Protein AF-A0A926GN16-F1 (afdb_monomer_lite)

Sequence (234 aa):
MPRCQRTFRYLGDGTVTFGAGVGTWVCPHCAEHESYATVRDADLLAYNMFAQNACVADFGTPADAKLPVVLLWGMRPECVYEPSERHYEIYLAAHSDPWQARLQMGHEIFHRVAGEGNVFHWTHEMLACLFSVRLLRKSGLAEYAEQITAQYHAEAENCALSTLLRADPWREAAYPPGYYGRAFVTGMRLKNAVGYPALCRLARTQTFAGVPNVAAWLVSLPPTEQIAVESVLR

Secondary structure (DSSP, 8-state):
-PBPTTT-PBP-PPEEETTTTEEEEE-SSSTT--EEEE---HHHHHHHHHHHHHHHHHH---TTTTS-EEEEEESS-EEEEETTTTEEEEEEETT--HHHHHHHHHHHHHHHHHS-SS---HHHHHHHHHHHHHHHHHTT-HHHHHHHHHHHHHHHTTS-HHHHHH--HHHHSSPPTTHHHHHHHHHHHHHHHH-HHHHHGGGG-B-TTS-B-HHHHHHTS-HHHHHHHHHHH-

Foldseek 3Di:
DDAAPVPRHDFDFFDADPPQRKGKTFDPPDPVRWIKIFDDPPVLVVLLVVLLVLLCVQQNADPLNVAAETEMETCDFAWAQDPVNRHIYTYAHNPDDPLSSQLSSSLRSLCVGLNPHDADALLSLLVSNQRSLVSCVVVVNPVVSVVVLVVLCVQLVQADLVLLHPDDCVPVVDRRGSNSSVSNVLSVQLCVLQNSSLSSCQSVCADPVRYGDVPVSLVPGDPSSSVSNVVSND

Structure (mmCIF, N/CA/C/O backbone):
data_AF-A0A926GN16-F1
#
_entry.id   AF-A0A926GN16-F1
#
loop_
_atom_site.group_PDB
_atom_site.id
_atom_site.type_symbol
_atom_site.label_atom_id
_atom_site.label_alt_id
_atom_site.label_comp_id
_atom_site.label_asym_id
_atom_site.label_entity_id
_atom_site.label_seq_id
_atom_site.pdbx_PDB_ins_code
_atom_site.Cartn_x
_atom_site.Cartn_y
_atom_site.Cartn_z
_atom_site.occupancy
_atom_site.B_iso_or_equiv
_atom_site.auth_seq_id
_atom_site.auth_comp_id
_atom_site.auth_asym_id
_atom_site.auth_atom_id
_atom_site.pdbx_PDB_model_num
ATOM 1 N N . MET A 1 1 ? 9.628 6.911 -18.225 1.00 80.94 1 MET A N 1
ATOM 2 C CA . MET A 1 1 ? 10.963 6.297 -18.310 1.00 80.94 1 MET A CA 1
ATOM 3 C C . MET A 1 1 ? 11.310 5.955 -16.886 1.00 80.94 1 MET A C 1
ATOM 5 O O . MET A 1 1 ? 11.337 6.878 -16.078 1.00 80.94 1 MET A O 1
ATOM 9 N N . PRO A 1 2 ? 11.561 4.679 -16.570 1.00 84.06 2 PRO A N 1
ATOM 10 C CA . PRO A 1 2 ? 11.776 4.290 -15.194 1.00 84.06 2 PRO A CA 1
ATOM 11 C C . PRO A 1 2 ? 13.036 4.923 -14.617 1.00 84.06 2 PRO A C 1
ATOM 13 O O . PRO A 1 2 ? 14.015 5.213 -15.319 1.00 84.06 2 PRO A O 1
ATOM 16 N N . ARG A 1 3 ? 13.016 5.099 -13.301 1.00 88.69 3 ARG A N 1
ATOM 17 C CA . ARG A 1 3 ? 14.141 5.586 -12.513 1.00 88.69 3 ARG A CA 1
ATOM 18 C C . ARG A 1 3 ? 14.784 4.422 -11.774 1.00 88.69 3 ARG A C 1
ATOM 20 O O . ARG A 1 3 ? 14.098 3.589 -11.194 1.00 88.69 3 ARG A O 1
ATOM 27 N N . CYS A 1 4 ? 16.113 4.398 -11.725 1.00 89.38 4 CYS A N 1
ATOM 28 C CA . CYS A 1 4 ? 16.817 3.403 -10.931 1.00 89.38 4 CYS A CA 1
ATOM 29 C C . CYS A 1 4 ? 16.483 3.560 -9.435 1.00 89.38 4 CYS A C 1
ATOM 31 O O . CYS A 1 4 ? 16.783 4.602 -8.854 1.00 89.38 4 CYS A O 1
ATOM 33 N N . GLN A 1 5 ? 15.930 2.531 -8.791 1.00 90.31 5 GLN A N 1
ATOM 34 C CA . GLN A 1 5 ? 15.510 2.551 -7.383 1.00 90.31 5 GLN A CA 1
ATOM 35 C C . GLN A 1 5 ? 16.695 2.611 -6.400 1.00 90.31 5 GLN A C 1
ATOM 37 O O . GLN A 1 5 ? 16.505 2.939 -5.229 1.00 90.31 5 GLN A O 1
ATOM 42 N N . ARG A 1 6 ? 17.926 2.332 -6.861 1.00 87.94 6 ARG A N 1
ATOM 43 C CA . ARG A 1 6 ? 19.170 2.523 -6.087 1.00 87.94 6 ARG A CA 1
ATOM 44 C C . ARG A 1 6 ? 19.798 3.902 -6.248 1.00 87.94 6 ARG A C 1
ATOM 46 O O . ARG A 1 6 ? 20.206 4.515 -5.269 1.00 87.94 6 ARG A O 1
ATOM 53 N N . THR A 1 7 ? 19.958 4.356 -7.491 1.00 88.50 7 THR A N 1
ATOM 54 C CA . THR A 1 7 ? 20.735 5.574 -7.803 1.00 88.50 7 THR A CA 1
ATOM 55 C C . THR A 1 7 ? 19.866 6.809 -7.999 1.00 88.50 7 THR A C 1
ATOM 57 O O . THR A 1 7 ? 20.397 7.912 -8.113 1.00 88.50 7 THR A O 1
ATOM 60 N N . PHE A 1 8 ? 18.547 6.625 -8.088 1.00 87.50 8 PHE A N 1
ATOM 61 C CA . PHE A 1 8 ? 17.556 7.647 -8.421 1.00 87.50 8 PHE A CA 1
ATOM 62 C C . PHE A 1 8 ? 17.810 8.355 -9.762 1.00 87.50 8 PHE A C 1
ATOM 64 O O . PHE A 1 8 ? 17.263 9.426 -10.020 1.00 87.50 8 PHE A O 1
ATOM 71 N N . ARG A 1 9 ? 18.623 7.760 -10.643 1.00 87.81 9 ARG A N 1
ATOM 72 C CA . ARG A 1 9 ? 18.869 8.271 -11.995 1.00 87.81 9 ARG A CA 1
ATOM 73 C C . ARG A 1 9 ? 17.822 7.744 -12.963 1.00 87.81 9 ARG A C 1
ATOM 75 O O . ARG A 1 9 ? 17.507 6.555 -12.933 1.00 87.81 9 ARG A O 1
ATOM 82 N N . TYR A 1 10 ? 17.328 8.616 -13.836 1.00 88.31 10 TYR A N 1
ATOM 83 C CA . TYR A 1 10 ? 16.497 8.206 -14.963 1.00 88.31 10 TYR A CA 1
ATOM 84 C C . TYR A 1 10 ? 17.277 7.286 -15.890 1.00 88.31 10 TYR A C 1
ATOM 86 O O . TYR A 1 10 ? 18.451 7.532 -16.184 1.00 88.31 10 TYR A O 1
ATOM 94 N N . LEU A 1 11 ? 16.617 6.222 -16.329 1.00 86.38 11 LEU A N 1
ATOM 95 C CA . LEU A 1 11 ? 17.154 5.339 -17.346 1.00 86.38 11 LEU A CA 1
ATOM 96 C C . LEU A 1 11 ? 16.873 5.940 -18.721 1.00 86.38 11 LEU A C 1
ATOM 98 O O . LEU A 1 11 ? 15.837 6.570 -18.925 1.00 86.38 11 LEU A O 1
ATOM 102 N N . GLY A 1 12 ? 17.823 5.771 -19.643 1.00 82.44 12 GLY A N 1
ATOM 103 C CA . GLY A 1 12 ? 17.625 6.148 -21.041 1.00 82.44 12 GLY A CA 1
ATOM 104 C C . GLY A 1 12 ? 16.584 5.263 -21.727 1.00 82.44 12 GLY A C 1
ATOM 105 O O . GLY A 1 12 ? 15.886 4.476 -21.082 1.00 82.44 12 GLY A O 1
ATOM 106 N N . ASP A 1 13 ? 16.511 5.365 -23.052 1.00 80.81 13 ASP A N 1
ATOM 107 C CA . ASP A 1 13 ? 15.566 4.577 -23.839 1.00 80.81 13 ASP A CA 1
ATOM 108 C C . ASP A 1 13 ? 15.747 3.076 -23.577 1.00 80.81 13 ASP A C 1
ATOM 110 O O . ASP A 1 13 ? 16.841 2.517 -23.689 1.00 80.81 13 ASP A O 1
ATOM 114 N N . GLY A 1 14 ? 14.650 2.426 -23.190 1.00 77.62 14 GLY A N 1
ATOM 115 C CA . GLY A 1 14 ? 14.616 0.985 -22.984 1.00 77.62 14 GLY A CA 1
ATOM 116 C C . GLY A 1 14 ? 14.621 0.242 -24.311 1.00 77.62 14 GLY A C 1
ATOM 117 O O . GLY A 1 14 ? 14.246 0.776 -25.357 1.00 77.62 14 GLY A O 1
ATOM 118 N N . THR A 1 15 ? 14.989 -1.032 -24.277 1.00 82.44 15 THR A N 1
ATOM 119 C CA . THR A 1 15 ? 14.808 -1.906 -25.434 1.00 82.44 15 THR A CA 1
ATOM 120 C C . THR A 1 15 ? 13.361 -2.377 -25.484 1.00 82.44 15 THR A C 1
ATOM 122 O O . THR A 1 15 ? 12.854 -2.949 -24.518 1.00 82.44 15 THR A O 1
ATOM 125 N N . VAL A 1 16 ? 12.692 -2.150 -26.615 1.00 80.06 16 VAL A N 1
ATOM 126 C CA . VAL A 1 16 ? 11.321 -2.621 -26.843 1.00 80.06 16 VAL A CA 1
ATOM 127 C C . VAL A 1 16 ? 11.355 -3.890 -27.683 1.00 80.06 16 VAL A C 1
ATOM 129 O O . VAL A 1 16 ? 11.852 -3.889 -28.808 1.00 80.06 16 VAL A O 1
ATOM 132 N N . THR A 1 17 ? 10.784 -4.976 -27.163 1.00 75.81 17 THR A N 1
ATOM 133 C CA . THR A 1 17 ? 10.621 -6.209 -27.944 1.00 75.81 17 THR A CA 1
ATOM 134 C C . THR A 1 17 ? 9.417 -6.069 -28.876 1.00 75.81 17 THR A C 1
ATOM 136 O O . THR A 1 17 ? 8.263 -6.040 -28.429 1.00 75.81 17 THR A O 1
ATOM 139 N N . PHE A 1 18 ? 9.684 -5.971 -30.181 1.00 58.88 18 PHE A N 1
ATOM 140 C CA . PHE A 1 18 ? 8.656 -5.821 -31.214 1.00 58.88 18 PHE A CA 1
ATOM 141 C C . PHE A 1 18 ? 7.675 -7.007 -31.188 1.00 58.88 18 PHE A C 1
ATOM 143 O O . PHE A 1 18 ? 8.081 -8.157 -31.046 1.00 58.88 18 PHE A O 1
ATOM 150 N N . GLY A 1 19 ? 6.372 -6.731 -31.279 1.00 61.59 19 GLY A N 1
ATOM 151 C CA . GLY A 1 19 ? 5.305 -7.740 -31.179 1.00 61.59 19 GLY A CA 1
ATOM 152 C C . GLY A 1 19 ? 4.870 -8.089 -29.748 1.00 61.59 19 GLY A C 1
ATOM 153 O O . GLY A 1 19 ? 3.693 -8.363 -29.534 1.00 61.59 19 GLY A O 1
ATOM 154 N N . ALA A 1 20 ? 5.763 -8.000 -28.757 1.00 62.72 20 ALA A N 1
ATOM 155 C CA . ALA A 1 20 ? 5.416 -8.201 -27.344 1.00 62.72 20 ALA A CA 1
ATOM 156 C C . ALA A 1 20 ? 5.044 -6.887 -26.628 1.00 62.72 20 ALA A C 1
ATOM 158 O O . ALA A 1 20 ? 4.305 -6.900 -25.638 1.00 62.72 20 ALA A O 1
ATOM 159 N N . GLY A 1 21 ? 5.564 -5.753 -27.122 1.00 69.56 21 GLY A N 1
ATOM 160 C CA . GLY A 1 21 ? 5.387 -4.435 -26.500 1.00 69.56 21 GLY A CA 1
ATOM 161 C C . GLY A 1 21 ? 6.046 -4.333 -25.122 1.00 69.56 21 GLY A C 1
ATOM 162 O O . GLY A 1 21 ? 5.676 -3.472 -24.332 1.00 69.56 21 GLY A O 1
ATOM 163 N N . VAL A 1 22 ? 6.980 -5.242 -24.819 1.00 77.00 22 VAL A N 1
ATOM 164 C CA . VAL A 1 22 ? 7.714 -5.262 -23.554 1.00 77.00 22 VAL A CA 1
ATOM 165 C C . VAL A 1 22 ? 8.829 -4.238 -23.642 1.00 77.00 22 VAL A C 1
ATOM 167 O O . VAL A 1 22 ? 9.724 -4.390 -24.476 1.00 77.00 22 VAL A O 1
ATOM 170 N N . GLY A 1 23 ? 8.767 -3.224 -22.785 1.00 87.62 23 GLY A N 1
ATOM 171 C CA . GLY A 1 23 ? 9.903 -2.355 -22.513 1.00 87.62 23 GLY A CA 1
ATOM 172 C C . GLY A 1 23 ? 10.772 -2.992 -21.438 1.00 87.62 23 GLY A C 1
ATOM 173 O O . GLY A 1 23 ? 10.248 -3.418 -20.405 1.00 87.62 23 GLY A O 1
ATOM 174 N N . THR A 1 24 ? 12.075 -3.074 -21.686 1.00 91.38 24 THR A N 1
ATOM 175 C CA . THR A 1 24 ? 13.065 -3.447 -20.676 1.00 91.38 24 THR A CA 1
ATOM 176 C C . THR A 1 24 ? 14.122 -2.367 -20.543 1.00 91.38 24 THR A C 1
ATOM 178 O O . THR A 1 24 ? 14.595 -1.820 -21.539 1.00 91.38 24 THR A O 1
ATOM 181 N N . TRP A 1 25 ? 14.533 -2.096 -19.311 1.00 93.00 25 TRP A N 1
ATOM 182 C CA . TRP A 1 25 ? 15.571 -1.122 -18.996 1.00 93.00 25 TRP A CA 1
ATOM 183 C C . TRP A 1 25 ? 16.596 -1.771 -18.081 1.00 93.00 25 TRP A C 1
ATOM 185 O O . TRP A 1 25 ? 16.228 -2.511 -17.176 1.00 93.00 25 TRP A O 1
ATOM 195 N N . VAL A 1 26 ? 17.875 -1.486 -18.301 1.00 91.06 26 VAL A N 1
ATOM 196 C CA . VAL A 1 26 ? 18.965 -1.922 -17.424 1.00 91.06 26 VAL A CA 1
ATOM 197 C C . VAL A 1 26 ? 19.731 -0.682 -17.004 1.00 91.06 26 VAL A C 1
ATOM 199 O O . VAL A 1 26 ? 20.115 0.125 -17.849 1.00 91.06 26 VAL A O 1
ATOM 202 N N . CYS A 1 27 ? 19.930 -0.505 -15.703 1.00 90.44 27 CYS A N 1
ATOM 203 C CA . CYS A 1 27 ? 20.640 0.646 -15.176 1.00 90.44 27 CYS A CA 1
ATOM 204 C C . CYS A 1 27 ? 22.149 0.528 -15.451 1.00 90.44 27 CYS A C 1
ATOM 206 O O . CYS A 1 27 ? 22.786 -0.376 -14.910 1.00 90.44 27 CYS A O 1
ATOM 208 N N . PRO A 1 28 ? 22.761 1.462 -16.206 1.00 89.81 28 PRO A N 1
ATOM 209 C CA . PRO A 1 28 ? 24.203 1.449 -16.451 1.00 89.81 28 PRO A CA 1
ATOM 210 C C . PRO A 1 28 ? 25.004 2.099 -15.308 1.00 89.81 28 PRO A C 1
ATOM 212 O O . PRO A 1 28 ? 26.218 2.254 -15.409 1.00 89.81 28 PRO A O 1
ATOM 215 N N . HIS A 1 29 ? 24.329 2.568 -14.253 1.00 88.44 29 HIS A N 1
ATOM 216 C CA . HIS A 1 29 ? 24.926 3.394 -13.200 1.00 88.44 29 HIS A CA 1
ATOM 217 C C . HIS A 1 29 ? 25.045 2.696 -11.840 1.00 88.44 29 HIS A C 1
ATOM 219 O O . HIS A 1 29 ? 25.763 3.204 -10.981 1.00 88.44 29 HIS A O 1
ATOM 225 N N . CYS A 1 30 ? 24.360 1.570 -11.618 1.00 88.94 30 CYS A N 1
ATOM 226 C CA . CYS A 1 30 ? 24.538 0.754 -10.414 1.00 88.94 30 CYS A CA 1
ATOM 227 C C . CYS A 1 30 ? 25.385 -0.484 -10.723 1.00 88.94 30 CYS A C 1
ATOM 229 O O . CYS A 1 30 ? 25.254 -1.070 -11.796 1.00 88.94 30 CYS A O 1
ATOM 231 N N . ALA A 1 31 ? 26.212 -0.911 -9.767 1.00 85.12 31 ALA A N 1
ATOM 232 C CA . ALA A 1 31 ? 27.104 -2.060 -9.934 1.00 85.12 31 ALA A CA 1
ATOM 233 C C . ALA A 1 31 ? 26.337 -3.367 -10.211 1.00 85.12 31 ALA A C 1
ATOM 235 O O . ALA A 1 31 ? 26.802 -4.232 -10.951 1.00 85.12 31 ALA A O 1
ATOM 236 N N . GLU A 1 32 ? 25.133 -3.482 -9.656 1.00 85.88 32 GLU A N 1
ATOM 237 C CA . GLU A 1 32 ? 24.262 -4.649 -9.760 1.00 85.88 32 GLU A CA 1
ATOM 238 C C . GLU A 1 32 ? 23.462 -4.706 -11.070 1.00 85.88 32 GLU A C 1
ATOM 240 O O . GLU A 1 32 ? 22.750 -5.681 -11.284 1.00 85.88 32 GLU A O 1
ATOM 245 N N . HIS A 1 33 ? 23.571 -3.689 -11.938 1.00 85.06 33 HIS A N 1
ATOM 246 C CA . HIS A 1 33 ? 22.841 -3.594 -13.211 1.00 85.06 33 HIS A CA 1
ATOM 247 C C . HIS A 1 33 ? 21.342 -3.900 -13.069 1.00 85.06 33 HIS A C 1
ATOM 249 O O . HIS A 1 33 ? 20.791 -4.768 -13.745 1.00 85.06 33 HIS A O 1
ATOM 255 N N . GLU A 1 34 ? 20.684 -3.184 -12.156 1.00 88.25 34 GLU A N 1
ATOM 256 C CA . GLU A 1 34 ? 19.260 -3.339 -11.878 1.00 88.25 34 GLU A CA 1
ATOM 257 C C . GLU A 1 34 ? 18.439 -3.268 -13.170 1.00 88.25 34 GLU A C 1
ATOM 259 O O . GLU A 1 34 ? 18.654 -2.384 -14.007 1.00 88.25 34 GLU A O 1
ATOM 264 N N . SER A 1 35 ? 17.517 -4.218 -13.329 1.00 91.62 35 SER A N 1
ATOM 265 C CA . SER A 1 35 ? 16.704 -4.355 -14.531 1.00 91.62 35 SER A CA 1
ATOM 266 C C . SER A 1 35 ? 15.228 -4.156 -14.229 1.00 91.62 35 SER A C 1
ATOM 268 O O . SER A 1 35 ? 14.735 -4.535 -13.166 1.00 91.62 35 SER A O 1
ATOM 270 N N . TYR A 1 36 ? 14.538 -3.561 -15.194 1.00 94.12 36 TYR A N 1
ATOM 271 C CA . TYR A 1 36 ? 13.119 -3.262 -15.142 1.00 94.12 36 TYR A CA 1
ATOM 272 C C . TYR A 1 36 ? 12.441 -3.804 -16.379 1.00 94.12 36 TYR A C 1
ATOM 274 O O . TYR A 1 36 ? 13.014 -3.773 -17.470 1.00 94.12 36 TYR A O 1
ATOM 282 N N . ALA A 1 37 ? 11.204 -4.252 -16.222 1.00 94.75 37 ALA A N 1
ATOM 283 C CA . ALA A 1 37 ? 10.405 -4.734 -17.335 1.00 94.75 37 ALA A CA 1
ATOM 284 C C . ALA A 1 37 ? 8.938 -4.379 -17.138 1.00 94.75 37 ALA A C 1
ATOM 286 O O . ALA A 1 37 ? 8.412 -4.489 -16.035 1.00 94.75 37 ALA A O 1
ATOM 287 N N . THR A 1 38 ? 8.243 -4.006 -18.207 1.00 94.81 38 THR A N 1
ATOM 288 C CA . THR A 1 38 ? 6.786 -3.830 -18.145 1.00 94.81 38 THR A CA 1
ATOM 289 C C . THR A 1 38 ? 6.088 -5.144 -17.795 1.00 94.81 38 THR A C 1
ATOM 291 O O . THR A 1 38 ? 6.351 -6.167 -18.434 1.00 94.81 38 THR A O 1
ATOM 294 N N . VAL A 1 39 ? 5.150 -5.116 -16.846 1.00 95.25 39 VAL A N 1
ATOM 295 C CA . VAL A 1 39 ? 4.308 -6.278 -16.524 1.00 95.25 39 VAL A CA 1
ATOM 296 C C . VAL A 1 39 ? 3.308 -6.512 -17.661 1.00 95.25 39 VAL A C 1
ATOM 298 O O . VAL A 1 39 ? 2.588 -5.600 -18.071 1.00 95.25 39 VAL A O 1
ATOM 301 N N . ARG A 1 40 ? 3.256 -7.743 -18.184 1.00 92.69 40 ARG A N 1
ATOM 302 C CA . ARG A 1 40 ? 2.333 -8.157 -19.264 1.00 92.69 40 ARG A CA 1
ATOM 303 C C . ARG A 1 40 ? 1.401 -9.302 -18.884 1.00 92.69 40 ARG A C 1
ATOM 305 O O . ARG A 1 40 ? 0.551 -9.676 -19.685 1.00 92.69 40 ARG A O 1
ATOM 312 N N . ASP A 1 41 ? 1.575 -9.856 -17.690 1.00 94.25 41 ASP A N 1
ATOM 313 C CA . ASP A 1 41 ? 0.713 -10.905 -17.165 1.00 94.25 41 ASP A CA 1
ATOM 314 C C . ASP A 1 41 ? -0.735 -10.391 -17.088 1.00 94.25 41 ASP A C 1
ATOM 316 O O . ASP A 1 41 ? -1.017 -9.379 -16.439 1.00 94.25 41 ASP A O 1
ATOM 320 N N . ALA A 1 42 ? -1.641 -11.057 -17.808 1.00 95.25 42 ALA A N 1
ATOM 321 C CA . ALA A 1 42 ? -3.025 -10.618 -17.945 1.00 95.25 42 ALA A CA 1
ATOM 322 C C . ALA A 1 42 ? -3.779 -10.647 -16.607 1.00 95.25 42 ALA A C 1
ATOM 324 O O . ALA A 1 42 ? -4.603 -9.765 -16.357 1.00 95.25 42 ALA A O 1
ATOM 325 N N . ASP A 1 43 ? -3.461 -11.601 -15.730 1.00 96.69 43 ASP A N 1
ATOM 326 C CA . ASP A 1 43 ? -4.095 -11.727 -14.421 1.00 96.69 43 ASP A CA 1
ATOM 327 C C . ASP A 1 43 ? -3.643 -10.601 -13.492 1.00 96.69 43 ASP A C 1
ATOM 329 O O . ASP A 1 43 ? -4.459 -10.035 -12.762 1.00 96.69 43 ASP A O 1
ATOM 333 N N . LEU A 1 44 ? -2.362 -10.224 -13.535 1.00 96.31 44 LEU A N 1
ATOM 334 C CA . LEU A 1 44 ? -1.852 -9.075 -12.783 1.00 96.31 44 LEU A CA 1
ATOM 335 C C . LEU A 1 44 ? -2.416 -7.750 -13.308 1.00 96.31 44 LEU A C 1
ATOM 337 O O . LEU A 1 44 ? -2.776 -6.882 -12.513 1.00 96.31 44 LEU A O 1
ATOM 341 N N . LEU A 1 45 ? -2.560 -7.596 -14.626 1.00 96.25 45 LEU A N 1
ATOM 342 C CA . LEU A 1 45 ? -3.192 -6.41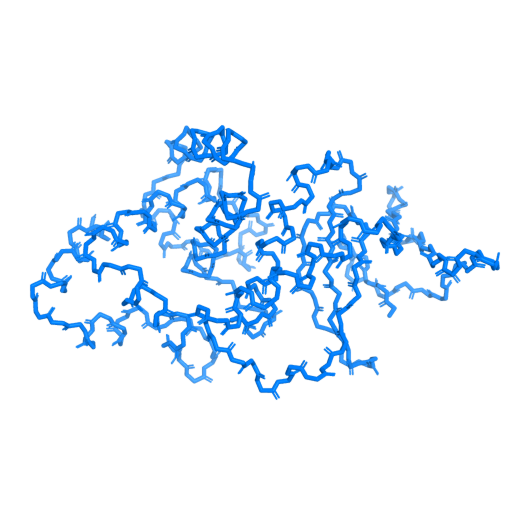3 -15.220 1.00 96.25 45 LEU A CA 1
ATOM 343 C C . LEU A 1 45 ? -4.677 -6.305 -14.835 1.00 96.25 45 LEU A C 1
ATOM 345 O O . LEU A 1 45 ? -5.145 -5.221 -14.477 1.00 96.25 45 LEU A O 1
ATOM 349 N N . ALA A 1 46 ? -5.409 -7.421 -14.842 1.00 97.06 46 ALA A N 1
ATOM 350 C CA . ALA A 1 46 ? -6.793 -7.467 -14.377 1.00 97.06 46 ALA A CA 1
ATOM 351 C C . ALA A 1 46 ? -6.894 -7.174 -12.870 1.00 97.06 46 ALA A C 1
ATOM 353 O O . ALA A 1 46 ? -7.763 -6.410 -12.437 1.00 97.06 46 ALA A O 1
ATOM 354 N N . TYR A 1 47 ? -5.979 -7.726 -12.067 1.00 98.00 47 TYR A N 1
ATOM 355 C CA . TYR A 1 47 ? -5.925 -7.468 -10.631 1.00 98.00 47 TYR A CA 1
ATOM 356 C C . TYR A 1 47 ? -5.626 -5.996 -10.322 1.00 98.00 47 TYR A C 1
ATOM 358 O O . TYR A 1 47 ? -6.260 -5.437 -9.433 1.00 98.00 47 TYR A O 1
ATOM 366 N N . ASN A 1 48 ? -4.754 -5.334 -11.087 1.00 97.19 48 ASN A N 1
ATOM 367 C CA . ASN A 1 48 ? -4.500 -3.895 -10.966 1.00 97.19 48 ASN A CA 1
ATOM 368 C C . ASN A 1 48 ? -5.784 -3.073 -11.137 1.00 97.19 48 ASN A C 1
ATOM 370 O O . ASN A 1 48 ? -6.092 -2.224 -10.304 1.00 97.19 48 ASN A O 1
ATOM 374 N N . MET A 1 49 ? -6.581 -3.360 -12.171 1.00 96.94 49 MET A N 1
ATOM 375 C CA . MET A 1 49 ? -7.866 -2.678 -12.371 1.00 96.94 49 MET A CA 1
ATOM 376 C C . MET A 1 49 ? -8.836 -2.934 -11.209 1.00 96.94 49 MET A C 1
ATOM 378 O O . MET A 1 49 ? -9.477 -2.009 -10.708 1.00 96.94 49 MET A O 1
ATOM 382 N N . PHE A 1 50 ? -8.933 -4.185 -10.754 1.00 98.06 50 PHE A N 1
ATOM 383 C CA . PHE A 1 50 ? -9.752 -4.554 -9.599 1.00 98.06 50 PHE A CA 1
ATOM 384 C C . PHE A 1 50 ? -9.324 -3.811 -8.324 1.00 98.06 50 PHE A C 1
ATOM 386 O O . PHE A 1 50 ? -10.166 -3.267 -7.607 1.00 98.06 50 PHE A O 1
ATOM 393 N N . ALA A 1 51 ? -8.021 -3.760 -8.066 1.00 98.19 51 ALA A N 1
ATOM 394 C CA . ALA A 1 51 ? -7.416 -3.113 -6.917 1.00 98.19 51 ALA A CA 1
ATOM 395 C C . ALA A 1 51 ? -7.646 -1.597 -6.928 1.00 98.19 51 ALA A C 1
ATOM 397 O O . ALA A 1 51 ? -8.079 -1.049 -5.916 1.00 98.19 51 ALA A O 1
ATOM 398 N N . GLN A 1 52 ? -7.449 -0.931 -8.072 1.00 97.19 52 GLN A N 1
ATOM 399 C CA . GLN A 1 52 ? -7.726 0.502 -8.218 1.00 97.19 52 GLN A CA 1
ATOM 400 C C . GLN A 1 52 ? -9.197 0.816 -7.937 1.00 97.19 52 GLN A C 1
ATOM 402 O O . GLN A 1 52 ? -9.492 1.695 -7.130 1.00 97.19 52 GLN A O 1
ATOM 407 N N . ASN A 1 53 ? -10.125 0.050 -8.517 1.00 97.44 53 ASN A N 1
ATOM 408 C CA . ASN A 1 53 ? -11.558 0.237 -8.283 1.00 97.44 53 ASN A CA 1
ATOM 409 C C . ASN A 1 53 ? -11.937 0.028 -6.810 1.00 97.44 53 ASN A C 1
ATOM 411 O O . ASN A 1 53 ? -12.729 0.790 -6.255 1.00 97.44 53 ASN A O 1
ATOM 415 N N . ALA A 1 54 ? -11.370 -0.992 -6.160 1.00 97.88 54 ALA A N 1
ATOM 416 C CA . ALA A 1 54 ? -11.593 -1.234 -4.739 1.00 97.88 54 ALA A CA 1
ATOM 417 C C . ALA A 1 54 ? -11.026 -0.100 -3.870 1.00 97.88 54 ALA A C 1
ATOM 419 O O . ALA A 1 54 ? -11.692 0.336 -2.934 1.00 97.88 54 ALA A O 1
ATOM 420 N N . CYS A 1 55 ? -9.838 0.406 -4.203 1.00 97.00 55 CYS A N 1
ATOM 421 C CA . CYS A 1 55 ? -9.205 1.494 -3.469 1.00 97.00 55 CYS A CA 1
ATOM 422 C C . CYS A 1 55 ? -9.983 2.804 -3.631 1.00 97.00 55 CYS A C 1
ATOM 424 O O . CYS A 1 55 ? -10.230 3.497 -2.651 1.00 97.00 55 CYS A O 1
ATOM 426 N N . VAL A 1 56 ? -10.453 3.116 -4.841 1.00 96.25 56 VAL A N 1
ATOM 427 C CA . VAL A 1 56 ? -11.310 4.284 -5.099 1.00 96.25 56 VAL A CA 1
ATOM 428 C C . VAL A 1 56 ? -12.640 4.178 -4.350 1.00 96.25 56 VAL A C 1
ATOM 430 O O . VAL A 1 56 ? -13.134 5.181 -3.839 1.00 96.25 56 VAL A O 1
ATOM 433 N N . ALA A 1 57 ? -13.214 2.980 -4.227 1.00 96.00 57 ALA A N 1
ATOM 434 C CA . ALA A 1 57 ? -14.434 2.788 -3.447 1.00 96.00 57 ALA A CA 1
ATOM 435 C C . ALA A 1 57 ? -14.226 3.072 -1.945 1.00 96.00 57 ALA A C 1
ATOM 437 O O . ALA A 1 57 ? -15.089 3.687 -1.320 1.00 96.00 57 ALA A O 1
ATOM 438 N N . ASP A 1 58 ? -13.085 2.665 -1.381 1.00 95.38 58 ASP A N 1
ATOM 439 C CA . ASP A 1 58 ? -12.789 2.832 0.049 1.00 95.38 58 ASP A CA 1
ATOM 440 C C . ASP A 1 58 ? -12.237 4.242 0.378 1.00 95.38 58 ASP A C 1
ATOM 442 O O . ASP A 1 58 ? -12.563 4.815 1.420 1.00 95.38 58 ASP A O 1
ATOM 446 N N . PHE A 1 59 ? -11.434 4.834 -0.515 1.00 93.44 59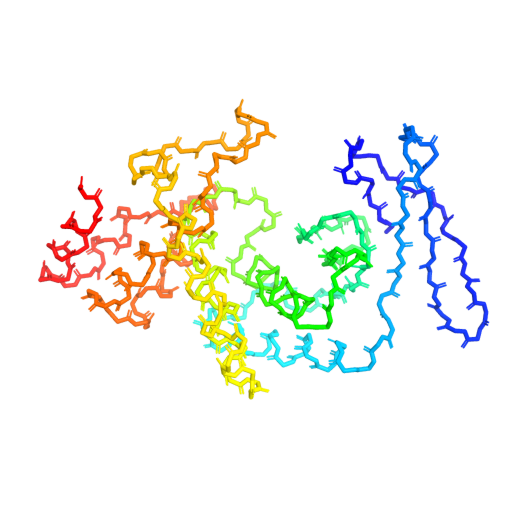 PHE A N 1
ATOM 447 C CA . PHE A 1 59 ? -10.658 6.060 -0.266 1.00 93.44 59 PHE A CA 1
ATOM 448 C C . PHE A 1 59 ? -10.983 7.223 -1.200 1.00 93.44 59 PHE A C 1
ATOM 450 O O . PHE A 1 59 ? -10.578 8.351 -0.926 1.00 93.44 59 PHE A O 1
ATOM 457 N N . GLY A 1 60 ? -11.861 7.038 -2.184 1.00 93.12 60 GLY A N 1
ATOM 458 C CA . GLY A 1 60 ? -12.319 8.072 -3.116 1.00 93.12 60 GLY A CA 1
ATOM 459 C C . GLY A 1 60 ? -11.465 8.198 -4.369 1.00 93.12 60 GLY A C 1
ATOM 460 O O . GLY A 1 60 ? -10.394 7.614 -4.486 1.00 93.12 60 GLY A O 1
ATOM 461 N N . THR A 1 61 ? -11.973 8.974 -5.323 1.00 93.12 61 THR A N 1
ATOM 462 C CA . THR A 1 61 ? -11.296 9.225 -6.596 1.00 93.12 61 THR A CA 1
ATOM 463 C C . THR A 1 61 ? -10.216 10.295 -6.416 1.00 93.12 61 THR A C 1
ATOM 465 O O . THR A 1 61 ? -10.561 11.409 -6.009 1.00 93.12 61 THR A O 1
ATOM 468 N N . PRO A 1 62 ? -8.940 10.014 -6.737 1.00 90.88 62 PRO A N 1
ATOM 469 C CA . PRO A 1 62 ? -7.891 11.023 -6.674 1.00 90.88 62 PRO A CA 1
ATOM 470 C C . PRO A 1 62 ? -8.110 12.090 -7.754 1.00 90.88 62 PRO A C 1
ATOM 472 O O . PRO A 1 62 ? -8.672 11.817 -8.819 1.00 90.88 62 PRO A O 1
ATOM 475 N N . ALA A 1 63 ? -7.646 13.317 -7.505 1.00 89.06 63 ALA A N 1
ATOM 476 C CA . ALA A 1 63 ? -7.828 14.445 -8.429 1.00 89.06 63 ALA A CA 1
ATOM 477 C C . ALA A 1 63 ? -7.218 14.190 -9.823 1.00 89.06 63 ALA A C 1
ATOM 479 O O . ALA A 1 63 ? -7.657 14.745 -10.832 1.00 89.06 63 ALA A O 1
ATOM 480 N N . ASP A 1 64 ? -6.219 13.319 -9.884 1.00 89.81 64 ASP A N 1
ATOM 481 C CA . ASP A 1 64 ? -5.467 12.956 -11.073 1.00 89.81 64 ASP A CA 1
ATOM 482 C C . ASP A 1 64 ? -5.797 11.534 -11.571 1.00 89.81 64 ASP A C 1
ATOM 484 O O . ASP A 1 64 ? -4.988 10.918 -12.260 1.00 89.81 64 ASP A O 1
ATOM 488 N N . ALA A 1 65 ? -6.994 11.012 -11.272 1.00 89.75 65 ALA A N 1
ATOM 489 C CA . ALA A 1 65 ? -7.426 9.653 -11.632 1.00 89.75 65 ALA A CA 1
ATOM 490 C C . ALA A 1 65 ? -7.316 9.304 -13.130 1.00 89.75 65 ALA A C 1
ATOM 492 O O . ALA A 1 65 ? -7.312 8.135 -13.496 1.00 89.75 65 ALA A O 1
ATOM 493 N N . LYS A 1 66 ? -7.233 10.311 -14.007 1.00 91.25 66 LYS A N 1
ATOM 494 C CA . LYS A 1 66 ? -7.043 10.134 -15.455 1.00 91.25 66 LYS A CA 1
ATOM 495 C C . LYS A 1 66 ? -5.595 9.855 -15.870 1.00 91.25 66 LYS A C 1
ATOM 497 O O . LYS A 1 66 ? -5.364 9.566 -17.041 1.00 91.25 66 LYS A O 1
ATOM 502 N N . LEU A 1 67 ? -4.625 10.038 -14.972 1.00 92.19 67 LEU A N 1
ATOM 503 C CA . LEU A 1 67 ? -3.222 9.798 -15.294 1.00 92.19 67 LEU A CA 1
ATOM 504 C C . LEU A 1 67 ? -2.967 8.289 -15.408 1.00 92.19 67 LEU A C 1
ATOM 506 O O . LEU A 1 67 ? -3.430 7.545 -14.537 1.00 92.19 67 LEU A O 1
ATOM 510 N N . PRO A 1 68 ? -2.243 7.831 -16.446 1.00 93.12 68 PRO A N 1
ATOM 511 C CA . PRO A 1 68 ? -1.962 6.415 -16.634 1.00 93.12 68 PRO A CA 1
ATOM 512 C C . PRO A 1 68 ? -1.197 5.811 -15.455 1.00 93.12 68 PRO A C 1
ATOM 514 O O . PRO A 1 68 ? -0.433 6.498 -14.776 1.00 93.12 68 PRO A O 1
ATOM 517 N N . VAL A 1 69 ? -1.377 4.506 -15.258 1.00 93.94 69 VAL A N 1
ATOM 518 C CA . VAL A 1 69 ? -0.572 3.693 -14.342 1.00 93.94 69 VAL A CA 1
ATOM 519 C C . VAL A 1 69 ? 0.148 2.633 -15.163 1.00 93.94 69 VAL A C 1
ATOM 521 O O . VAL A 1 69 ? -0.493 1.837 -15.852 1.00 93.94 69 VAL A O 1
ATOM 524 N N . VAL A 1 70 ? 1.473 2.623 -15.082 1.00 94.00 70 VAL A N 1
ATOM 525 C CA . VAL A 1 70 ? 2.350 1.636 -15.707 1.00 94.00 70 VAL A CA 1
ATOM 526 C C . VAL A 1 70 ? 2.816 0.666 -14.629 1.00 94.00 70 VAL A C 1
ATOM 528 O O . VAL A 1 70 ? 3.360 1.076 -13.608 1.00 94.00 70 VAL A O 1
ATOM 531 N N . LEU A 1 71 ? 2.601 -0.630 -14.847 1.00 96.12 71 LEU A N 1
ATOM 532 C CA . LEU A 1 71 ? 3.114 -1.671 -13.960 1.00 96.12 71 LEU A CA 1
ATOM 533 C C . LEU A 1 71 ? 4.489 -2.128 -14.436 1.00 96.12 71 LEU A C 1
ATOM 535 O O . LEU A 1 71 ? 4.650 -2.508 -15.603 1.00 96.12 71 LEU A O 1
ATOM 539 N N . LEU A 1 72 ? 5.451 -2.154 -13.522 1.00 96.69 72 LEU A N 1
ATOM 540 C CA . LEU A 1 72 ? 6.831 -2.536 -13.788 1.00 96.69 72 LEU A CA 1
ATOM 541 C C . LEU A 1 72 ? 7.288 -3.619 -12.808 1.00 96.69 72 LEU A C 1
ATOM 543 O O . LEU A 1 72 ? 6.954 -3.593 -11.630 1.00 96.69 72 LEU A O 1
ATOM 547 N N . TRP A 1 73 ? 8.101 -4.551 -13.284 1.00 96.50 73 TRP A N 1
ATOM 548 C CA . TRP A 1 73 ? 9.005 -5.318 -12.438 1.00 96.50 73 TRP A CA 1
ATOM 549 C C . TRP A 1 73 ? 10.226 -4.451 -12.120 1.00 96.50 73 TRP A C 1
ATOM 551 O O . TRP A 1 73 ? 10.759 -3.806 -13.023 1.00 96.50 73 TRP A O 1
ATOM 561 N N . GLY A 1 74 ? 10.663 -4.440 -10.864 1.00 95.06 74 GLY A N 1
ATOM 562 C CA . GLY A 1 74 ? 1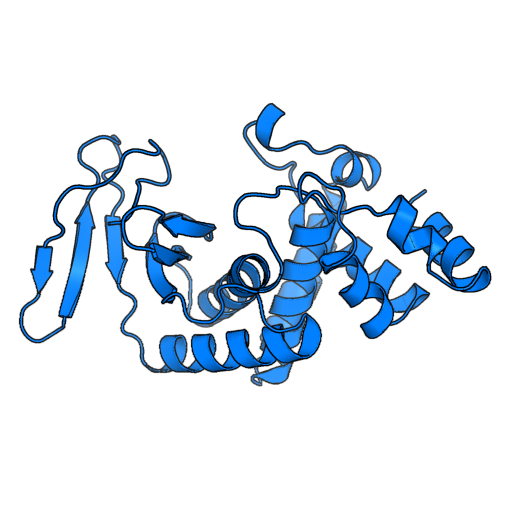1.840 -3.718 -10.378 1.00 95.06 74 GLY A CA 1
ATOM 563 C C . GLY A 1 74 ? 12.493 -4.425 -9.189 1.00 95.06 74 GLY A C 1
ATOM 564 O O . GLY A 1 74 ? 12.197 -5.588 -8.901 1.00 95.06 74 GLY A O 1
ATOM 565 N N . MET A 1 75 ? 13.385 -3.735 -8.479 1.00 93.50 75 MET A N 1
ATOM 566 C CA . MET A 1 75 ? 14.053 -4.289 -7.296 1.00 93.50 75 MET A CA 1
ATOM 567 C C . MET A 1 75 ? 13.122 -4.379 -6.092 1.00 93.50 75 MET A C 1
ATOM 569 O O . MET A 1 75 ? 13.187 -5.356 -5.344 1.00 93.50 75 MET A O 1
ATOM 573 N N . ARG A 1 76 ? 12.290 -3.358 -5.869 1.00 93.19 76 ARG A N 1
ATOM 574 C CA . ARG A 1 76 ? 11.406 -3.286 -4.700 1.00 93.19 76 ARG A CA 1
ATOM 575 C C . ARG A 1 76 ? 10.042 -2.688 -5.048 1.00 93.19 76 ARG A C 1
ATOM 577 O O . ARG A 1 76 ? 9.958 -1.927 -6.012 1.00 93.19 76 ARG A O 1
ATOM 584 N N . PRO A 1 77 ? 8.997 -2.996 -4.263 1.00 94.81 77 PRO A N 1
ATOM 585 C CA . PRO A 1 77 ? 7.704 -2.343 -4.403 1.00 94.81 77 PRO A CA 1
ATOM 586 C C . PRO A 1 77 ? 7.826 -0.840 -4.169 1.00 94.81 77 PRO A C 1
ATOM 588 O O . PRO A 1 77 ? 8.514 -0.426 -3.233 1.00 94.81 77 PRO A O 1
ATOM 591 N N . GLU A 1 78 ? 7.238 -0.047 -5.061 1.00 93.56 78 GLU A N 1
ATOM 592 C CA . GLU A 1 78 ? 7.233 1.415 -4.966 1.00 93.56 78 GLU A CA 1
ATOM 593 C C . GLU A 1 78 ? 6.183 2.004 -5.917 1.00 93.56 78 GLU A C 1
ATOM 595 O O . GLU A 1 78 ? 6.047 1.550 -7.055 1.00 93.56 78 GLU A O 1
ATOM 600 N N . CYS A 1 79 ? 5.477 3.045 -5.483 1.00 93.75 79 CYS A N 1
ATOM 601 C CA . CYS A 1 79 ? 4.643 3.887 -6.332 1.00 93.75 79 CYS A CA 1
ATOM 602 C C . CYS A 1 79 ? 5.352 5.220 -6.591 1.00 93.75 79 CYS A C 1
ATOM 604 O O . CYS A 1 79 ? 5.561 6.006 -5.669 1.00 93.75 79 CYS A O 1
ATOM 606 N N . VAL A 1 80 ? 5.671 5.507 -7.852 1.00 91.25 80 VAL A N 1
ATOM 607 C CA . VAL A 1 80 ? 6.392 6.719 -8.261 1.00 91.25 80 VAL A CA 1
ATOM 608 C C . VAL A 1 80 ? 5.532 7.535 -9.217 1.00 91.25 80 VAL A C 1
ATOM 610 O O . VAL A 1 80 ? 4.990 7.003 -10.183 1.00 91.25 80 VAL A O 1
ATOM 613 N N . TYR A 1 81 ? 5.405 8.837 -8.961 1.00 90.50 81 TYR A N 1
ATOM 614 C CA . TYR A 1 81 ? 4.856 9.770 -9.944 1.00 90.50 81 TYR A CA 1
ATOM 615 C C . TYR A 1 81 ? 5.968 10.268 -10.867 1.00 90.50 81 TYR A C 1
ATOM 617 O O . TYR A 1 81 ? 6.963 10.799 -10.377 1.00 90.50 81 TYR A O 1
ATOM 625 N N . GLU A 1 82 ? 5.764 10.157 -12.181 1.00 88.88 82 GLU A N 1
ATOM 626 C CA . GLU A 1 82 ? 6.698 10.604 -13.215 1.00 88.88 82 GLU A CA 1
ATOM 627 C C . GLU A 1 82 ? 6.211 11.910 -13.864 1.00 88.88 82 GLU A C 1
ATOM 629 O O . GLU A 1 82 ? 5.336 11.886 -14.741 1.00 88.88 82 GLU A O 1
ATOM 634 N N . PRO A 1 83 ? 6.744 13.085 -13.470 1.00 86.69 83 PRO A N 1
ATOM 635 C CA . PRO A 1 83 ? 6.171 14.366 -13.880 1.00 86.69 83 PRO A CA 1
ATOM 636 C C . PRO A 1 83 ? 6.340 14.677 -15.371 1.00 86.69 83 PRO A C 1
ATOM 638 O O . PRO A 1 83 ? 5.496 15.363 -15.948 1.00 86.69 83 PRO A O 1
ATOM 641 N N . SER A 1 84 ? 7.422 14.198 -15.993 1.00 85.69 84 SER A N 1
ATOM 642 C CA . SER A 1 84 ? 7.738 14.443 -17.409 1.00 85.69 84 SER A CA 1
ATOM 643 C C . SER A 1 84 ? 6.772 13.724 -18.352 1.00 85.69 84 SER A C 1
ATOM 645 O O . SER A 1 84 ? 6.343 14.301 -19.349 1.00 85.69 84 SER A O 1
ATOM 647 N N . GLU A 1 85 ? 6.398 12.490 -18.015 1.00 85.12 85 GLU A N 1
ATOM 648 C CA . GLU A 1 85 ? 5.497 11.645 -18.810 1.00 85.12 85 GLU A CA 1
ATOM 649 C C . GLU A 1 85 ? 4.051 11.680 -18.305 1.00 85.12 85 GLU A C 1
ATOM 651 O O . GLU A 1 85 ? 3.134 11.246 -19.003 1.00 85.12 85 GLU A O 1
ATOM 656 N N . ARG A 1 86 ? 3.826 12.288 -17.133 1.00 90.69 86 ARG A N 1
ATOM 657 C CA . ARG A 1 86 ? 2.515 12.465 -16.499 1.00 90.69 86 ARG A CA 1
ATOM 658 C C . ARG A 1 86 ? 1.792 11.136 -16.288 1.00 90.69 86 ARG A C 1
ATOM 660 O O . ARG A 1 86 ? 0.597 11.018 -16.560 1.00 90.69 86 ARG A O 1
ATOM 667 N N . HIS A 1 87 ? 2.507 10.154 -15.759 1.00 92.25 87 HIS A N 1
ATOM 668 C CA . HIS A 1 87 ? 1.953 8.870 -15.341 1.00 92.25 87 HIS A CA 1
ATOM 669 C C . HIS A 1 87 ? 2.472 8.478 -13.966 1.00 92.25 87 HIS A C 1
ATOM 671 O O . HIS A 1 87 ? 3.355 9.128 -13.411 1.00 92.25 87 HIS A O 1
ATOM 677 N N . TYR A 1 88 ? 1.934 7.390 -13.436 1.00 93.38 88 TYR A N 1
ATOM 678 C CA . TYR A 1 88 ? 2.492 6.716 -12.276 1.00 93.38 88 TYR A CA 1
ATOM 679 C C . TYR A 1 88 ? 3.097 5.386 -12.679 1.00 93.38 88 TYR A C 1
ATOM 681 O O . TYR A 1 88 ? 2.543 4.668 -13.510 1.00 93.38 88 TYR A O 1
ATOM 689 N N . GLU A 1 89 ? 4.201 5.044 -12.042 1.00 94.69 89 GLU A N 1
ATOM 690 C CA . GLU A 1 89 ? 4.853 3.752 -12.148 1.00 94.69 89 GLU A CA 1
ATOM 691 C C . GLU A 1 89 ? 4.641 3.001 -10.835 1.00 94.69 89 GLU A C 1
ATOM 693 O O . GLU A 1 89 ? 4.945 3.515 -9.759 1.00 94.69 89 GLU A O 1
ATOM 698 N N . ILE A 1 90 ? 4.083 1.795 -10.919 1.00 95.56 90 ILE A N 1
ATOM 699 C CA . ILE A 1 90 ? 3.979 0.874 -9.787 1.00 95.56 90 ILE A CA 1
ATOM 700 C C . ILE A 1 90 ? 4.966 -0.256 -10.029 1.00 95.56 90 ILE A C 1
ATOM 702 O O . ILE A 1 90 ? 4.785 -1.079 -10.932 1.00 95.56 90 ILE A O 1
ATOM 706 N N . TYR A 1 91 ? 6.006 -0.279 -9.208 1.00 96.50 91 TYR A N 1
ATOM 707 C CA . TYR A 1 91 ? 7.028 -1.305 -9.206 1.00 96.50 91 TYR A CA 1
ATOM 708 C C . TYR A 1 91 ? 6.569 -2.488 -8.350 1.00 96.50 91 TYR A C 1
ATOM 710 O O . TYR A 1 91 ? 6.060 -2.320 -7.246 1.00 96.50 91 TYR A O 1
ATOM 718 N N . LEU A 1 92 ? 6.764 -3.698 -8.863 1.00 97.25 92 LEU A N 1
ATOM 719 C CA . LEU A 1 92 ? 6.639 -4.969 -8.155 1.00 97.25 92 LEU A CA 1
ATOM 720 C C . LEU A 1 92 ? 8.025 -5.607 -8.104 1.00 97.25 92 LEU A C 1
ATOM 722 O O . LEU A 1 92 ? 8.790 -5.490 -9.063 1.00 97.25 92 LEU A O 1
ATOM 726 N N . ALA A 1 93 ? 8.365 -6.314 -7.029 1.00 96.56 93 ALA A N 1
ATOM 727 C CA . ALA A 1 93 ? 9.674 -6.962 -6.974 1.00 96.56 93 ALA A CA 1
ATOM 728 C C . ALA A 1 93 ? 9.755 -8.101 -8.010 1.00 96.56 93 ALA A C 1
ATOM 730 O O . ALA A 1 93 ? 8.877 -8.961 -8.067 1.00 96.56 93 ALA A O 1
ATOM 731 N N . ALA A 1 94 ? 10.816 -8.123 -8.822 1.00 93.38 94 ALA A N 1
ATOM 732 C CA . ALA A 1 94 ? 10.961 -9.030 -9.969 1.00 93.38 94 ALA A CA 1
ATOM 733 C C . ALA A 1 94 ? 10.981 -10.532 -9.615 1.00 93.38 94 ALA A C 1
ATOM 735 O O . ALA A 1 94 ? 10.788 -11.377 -10.486 1.00 93.38 94 ALA A O 1
ATOM 736 N N . HIS A 1 95 ? 11.221 -10.872 -8.347 1.00 92.62 95 HIS A N 1
ATOM 737 C CA . HIS A 1 95 ? 11.266 -12.252 -7.851 1.00 92.62 95 HIS A CA 1
ATOM 738 C C . HIS A 1 95 ? 10.061 -12.622 -6.979 1.00 92.62 95 HIS A C 1
ATOM 740 O O . HIS A 1 95 ? 10.081 -13.662 -6.325 1.00 92.62 95 HIS A O 1
ATOM 746 N N . SER A 1 96 ? 9.027 -11.780 -6.958 1.00 96.00 96 SER A N 1
ATOM 747 C CA . SER A 1 96 ? 7.781 -12.080 -6.261 1.00 96.00 96 SER A CA 1
ATOM 748 C C . SER A 1 96 ? 7.046 -13.233 -6.935 1.00 96.00 96 SER A C 1
ATOM 750 O O . SER A 1 96 ? 6.873 -13.245 -8.156 1.00 96.00 96 SER A O 1
ATOM 752 N N . ASP A 1 97 ? 6.531 -14.163 -6.134 1.00 96.19 97 ASP A N 1
ATOM 753 C CA . ASP A 1 97 ? 5.495 -15.071 -6.618 1.00 96.19 97 ASP A CA 1
ATOM 754 C C . ASP A 1 97 ? 4.201 -14.287 -6.963 1.00 96.19 97 ASP A C 1
ATOM 756 O O . ASP A 1 97 ? 4.044 -13.122 -6.566 1.00 96.19 97 ASP A O 1
ATOM 760 N N . PRO A 1 98 ? 3.243 -14.883 -7.699 1.00 95.56 98 PRO A N 1
ATOM 761 C CA . PRO A 1 98 ? 2.028 -14.176 -8.105 1.00 95.56 98 PRO A CA 1
ATOM 762 C C . PRO A 1 98 ? 1.178 -13.640 -6.942 1.00 95.56 98 PRO A C 1
ATOM 764 O O . PRO A 1 98 ? 0.482 -12.635 -7.100 1.00 95.56 98 PRO A O 1
ATOM 767 N N . TRP A 1 99 ? 1.195 -14.288 -5.777 1.00 97.38 99 TRP A N 1
ATOM 768 C CA . TRP A 1 99 ? 0.418 -13.862 -4.613 1.00 97.38 99 TRP A CA 1
ATOM 769 C C . TRP A 1 99 ? 1.100 -12.699 -3.896 1.00 97.38 99 TRP A C 1
ATOM 771 O O . TRP A 1 99 ? 0.442 -11.712 -3.554 1.00 97.38 99 TRP A O 1
ATOM 781 N N . GLN A 1 100 ? 2.424 -12.757 -3.763 1.00 97.81 100 GLN A N 1
ATOM 782 C CA . GLN A 1 100 ? 3.236 -11.661 -3.256 1.00 97.81 100 GLN A CA 1
ATOM 783 C C . GLN A 1 100 ? 3.131 -10.433 -4.168 1.00 97.81 100 GLN A C 1
ATOM 785 O O . GLN A 1 100 ? 2.953 -9.320 -3.675 1.00 97.81 100 GLN A O 1
ATOM 790 N N . ALA A 1 101 ? 3.144 -10.619 -5.490 1.00 98.06 101 ALA A N 1
ATOM 791 C CA . ALA A 1 101 ? 2.934 -9.540 -6.453 1.00 98.06 101 ALA A CA 1
ATOM 792 C C . ALA A 1 101 ? 1.564 -8.861 -6.264 1.00 98.06 101 ALA A C 1
ATOM 794 O O . ALA A 1 101 ? 1.473 -7.636 -6.305 1.00 98.06 101 ALA A O 1
ATOM 795 N N . ARG A 1 102 ? 0.496 -9.623 -5.982 1.00 98.50 102 ARG A N 1
ATO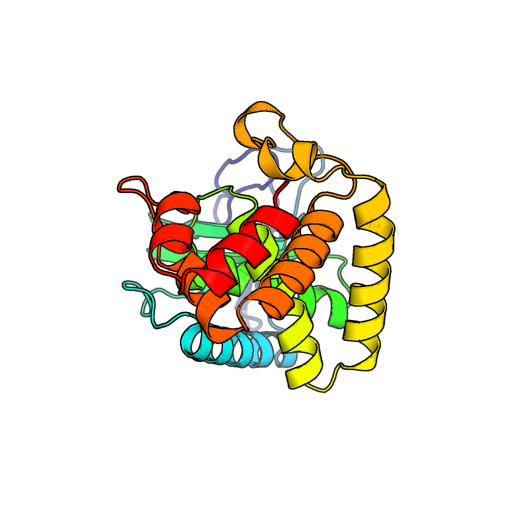M 796 C CA . ARG A 1 102 ? -0.841 -9.074 -5.674 1.00 98.50 102 ARG A CA 1
ATOM 797 C C . ARG A 1 102 ? -0.888 -8.322 -4.343 1.00 98.50 102 ARG A C 1
ATOM 799 O O . ARG A 1 102 ? -1.574 -7.302 -4.251 1.00 98.50 102 ARG A O 1
ATOM 806 N N . LEU A 1 103 ? -0.173 -8.800 -3.323 1.00 98.50 103 LEU A N 1
ATOM 807 C CA . LEU A 1 103 ? -0.029 -8.092 -2.048 1.00 98.50 103 LEU A CA 1
ATOM 808 C C . LEU A 1 103 ? 0.672 -6.739 -2.257 1.00 98.50 103 LEU A C 1
ATOM 810 O O . LEU A 1 103 ? 0.139 -5.709 -1.849 1.00 98.50 103 LEU A O 1
ATOM 814 N N . GLN A 1 104 ? 1.824 -6.749 -2.936 1.00 98.25 104 GLN A N 1
ATOM 815 C CA . GLN A 1 104 ? 2.612 -5.555 -3.270 1.00 98.25 104 GLN A CA 1
ATOM 816 C C . GLN A 1 104 ? 1.791 -4.569 -4.102 1.00 98.25 104 GLN A C 1
ATOM 818 O O . GLN A 1 104 ? 1.682 -3.400 -3.757 1.00 98.25 104 GLN A O 1
ATOM 823 N N . MET A 1 105 ? 1.117 -5.054 -5.143 1.00 97.94 105 MET A N 1
ATOM 824 C CA . MET A 1 105 ? 0.277 -4.220 -5.996 1.00 97.94 105 MET A CA 1
ATOM 825 C C . MET A 1 105 ? -0.868 -3.561 -5.221 1.00 97.94 105 MET A C 1
ATOM 827 O O . MET A 1 105 ? -1.131 -2.380 -5.413 1.00 97.94 105 MET A O 1
ATOM 831 N N . GLY A 1 106 ? -1.540 -4.295 -4.326 1.00 98.06 106 GLY A N 1
ATOM 832 C CA . GLY A 1 106 ? -2.574 -3.713 -3.469 1.00 98.06 106 GLY A CA 1
ATOM 833 C C . GLY A 1 106 ? -2.027 -2.594 -2.578 1.00 98.06 106 GLY A C 1
ATOM 834 O O . GLY A 1 106 ? -2.679 -1.565 -2.425 1.00 98.06 106 GLY A O 1
ATOM 835 N N . HIS A 1 107 ? -0.824 -2.782 -2.034 1.00 97.94 107 HIS A N 1
ATOM 836 C CA . HIS A 1 107 ? -0.140 -1.791 -1.208 1.00 97.94 107 HIS A CA 1
ATOM 837 C C . HIS A 1 107 ? 0.212 -0.528 -2.014 1.00 97.94 107 HIS A C 1
ATOM 839 O O . HIS A 1 107 ? -0.192 0.570 -1.642 1.00 97.94 107 HIS A O 1
ATOM 845 N N . GLU A 1 108 ? 0.872 -0.666 -3.164 1.00 96.94 108 GLU A N 1
ATOM 846 C CA . GLU A 1 108 ? 1.278 0.492 -3.975 1.00 96.94 108 GLU A CA 1
ATOM 847 C C . GLU A 1 108 ? 0.093 1.225 -4.618 1.00 96.94 108 GLU A C 1
ATOM 849 O O . GLU A 1 108 ? 0.114 2.445 -4.779 1.00 96.94 108 GLU A O 1
ATOM 854 N N . ILE A 1 109 ? -0.993 0.516 -4.936 1.00 96.69 109 ILE A N 1
ATOM 855 C CA . ILE A 1 109 ? -2.228 1.149 -5.417 1.00 96.69 109 ILE A CA 1
ATOM 856 C C . ILE A 1 109 ? -2.861 2.031 -4.342 1.00 96.69 109 ILE A C 1
ATOM 858 O O . ILE A 1 109 ? -3.421 3.075 -4.681 1.00 96.69 109 ILE A O 1
ATOM 862 N N . PHE A 1 110 ? -2.757 1.660 -3.062 1.00 96.19 110 PHE A N 1
ATOM 863 C CA . PHE A 1 110 ? -3.169 2.560 -1.989 1.00 96.19 110 PHE A CA 1
ATOM 864 C C . PHE A 1 110 ? -2.363 3.861 -2.042 1.00 96.19 110 PHE A C 1
ATOM 866 O O . PHE A 1 110 ? -2.962 4.936 -2.046 1.00 96.19 110 PHE A O 1
ATOM 873 N N . HIS A 1 111 ? -1.037 3.786 -2.168 1.00 94.19 111 HIS A N 1
ATOM 874 C CA . HIS A 1 111 ? -0.196 4.984 -2.267 1.00 94.19 111 HIS A CA 1
ATOM 875 C C . HIS A 1 111 ? -0.517 5.821 -3.503 1.00 94.19 111 HIS A C 1
ATOM 877 O O . HIS A 1 111 ? -0.530 7.042 -3.412 1.00 94.19 111 HIS A O 1
ATOM 883 N N . ARG A 1 112 ? -0.869 5.189 -4.627 1.00 93.44 112 ARG A N 1
ATOM 884 C CA . ARG A 1 112 ? -1.330 5.886 -5.836 1.00 93.44 112 ARG A CA 1
ATOM 885 C C . ARG A 1 112 ? -2.648 6.635 -5.634 1.00 93.44 112 ARG A C 1
ATOM 887 O O . ARG A 1 112 ? -2.814 7.733 -6.160 1.00 93.44 112 ARG A O 1
ATOM 894 N N . VAL A 1 113 ? -3.627 5.994 -4.999 1.00 92.88 113 VAL A N 1
ATOM 895 C CA . VAL A 1 113 ? -5.017 6.478 -4.945 1.00 92.88 113 VAL A CA 1
ATOM 896 C C . VAL A 1 113 ? -5.251 7.406 -3.758 1.00 92.88 113 VAL A C 1
ATOM 898 O O . VAL A 1 113 ? -5.996 8.375 -3.874 1.00 92.88 113 VAL A O 1
ATOM 901 N N . ALA A 1 114 ? -4.647 7.093 -2.616 1.00 88.94 114 ALA A N 1
ATOM 902 C CA . ALA A 1 114 ? -4.869 7.773 -1.346 1.00 88.94 114 ALA A CA 1
ATOM 903 C C . ALA A 1 114 ? -3.653 8.588 -0.874 1.00 88.94 114 ALA A C 1
ATOM 905 O O . ALA A 1 114 ? -3.816 9.470 -0.032 1.00 88.94 114 ALA A O 1
ATOM 906 N N . GLY A 1 115 ? -2.455 8.308 -1.394 1.00 75.69 115 GLY A N 1
ATOM 907 C CA . GLY A 1 115 ? -1.240 9.065 -1.104 1.00 75.69 115 GLY A CA 1
ATOM 908 C C . GLY A 1 115 ? -0.936 10.110 -2.181 1.00 75.69 115 GLY A C 1
ATOM 909 O O . GLY A 1 115 ? -1.170 9.899 -3.365 1.00 75.69 115 GLY A O 1
ATOM 910 N N . GLU A 1 116 ? -0.347 11.241 -1.791 1.00 69.06 116 GLU A N 1
ATOM 911 C CA . GLU A 1 116 ? 0.160 12.256 -2.733 1.00 69.06 116 GLU A CA 1
ATOM 912 C C . GLU A 1 116 ? 1.574 11.909 -3.259 1.00 69.06 116 GLU A C 1
ATOM 914 O O . GLU A 1 116 ? 2.435 12.769 -3.428 1.00 69.06 116 GLU A O 1
ATOM 919 N N . GLY A 1 117 ? 1.854 10.619 -3.479 1.00 59.16 117 GLY A N 1
ATOM 920 C CA . GLY A 1 117 ? 3.039 10.129 -4.195 1.00 59.16 117 GLY A CA 1
ATOM 921 C C . GLY A 1 117 ? 4.420 10.304 -3.542 1.00 59.16 117 GLY A C 1
ATOM 922 O O . GLY A 1 117 ? 5.381 9.816 -4.117 1.00 59.16 117 GLY A O 1
ATOM 923 N N . ASN A 1 118 ? 4.567 10.964 -2.384 1.00 65.88 118 ASN A N 1
ATOM 924 C CA . ASN A 1 118 ? 5.864 11.125 -1.684 1.00 65.88 118 ASN A CA 1
ATOM 925 C C . ASN A 1 118 ? 5.734 11.296 -0.155 1.00 65.88 118 ASN A C 1
ATOM 927 O O . ASN A 1 118 ? 6.604 11.872 0.504 1.00 65.88 118 ASN A O 1
ATOM 931 N N . VAL A 1 119 ? 4.626 10.839 0.429 1.00 74.12 119 VAL A N 1
ATOM 932 C CA . VAL A 1 119 ? 4.353 11.036 1.856 1.00 74.12 119 VAL A CA 1
ATOM 933 C C . VAL A 1 119 ? 4.686 9.773 2.634 1.00 74.12 119 VAL A C 1
ATOM 935 O O . VAL A 1 119 ? 3.907 8.821 2.657 1.00 74.12 119 VAL A O 1
ATOM 938 N N . PHE A 1 120 ? 5.828 9.804 3.315 1.00 79.50 120 PHE A N 1
ATOM 939 C CA . PHE A 1 120 ? 6.244 8.759 4.240 1.00 79.50 120 PHE A CA 1
ATOM 940 C C . PHE A 1 120 ? 5.657 9.027 5.623 1.00 79.50 120 PHE A C 1
ATOM 942 O O . PHE A 1 120 ? 6.090 9.926 6.343 1.00 79.50 120 PHE A O 1
ATOM 949 N N . HIS A 1 121 ? 4.633 8.260 5.986 1.00 90.12 121 HIS A N 1
ATOM 950 C CA . HIS A 1 121 ? 4.015 8.340 7.302 1.00 90.12 121 HIS A CA 1
ATOM 951 C C . HIS A 1 121 ? 3.416 6.987 7.684 1.00 90.12 121 HIS A C 1
ATOM 953 O O . HIS A 1 121 ? 2.778 6.326 6.863 1.00 90.12 121 HIS A O 1
ATOM 959 N N . TRP A 1 122 ? 3.552 6.594 8.951 1.00 93.81 122 TRP A N 1
ATOM 960 C CA . TRP A 1 122 ? 3.135 5.268 9.421 1.00 93.81 122 TRP A CA 1
ATOM 961 C C . TRP A 1 122 ? 1.655 4.963 9.180 1.00 93.81 122 TRP A C 1
ATOM 963 O O . TRP A 1 122 ? 1.284 3.805 9.013 1.00 93.81 122 TRP A O 1
ATOM 973 N N . THR A 1 123 ? 0.795 5.983 9.137 1.00 94.94 123 THR A N 1
ATOM 974 C CA . THR A 1 123 ? -0.637 5.799 8.857 1.00 94.94 123 THR A CA 1
ATOM 975 C C . THR A 1 123 ? -0.907 5.414 7.409 1.00 94.94 123 THR A C 1
ATOM 977 O O . THR A 1 123 ? -1.851 4.668 7.165 1.00 94.94 123 THR A O 1
ATOM 980 N N . HIS A 1 124 ? -0.111 5.905 6.454 1.00 93.00 124 HIS A N 1
ATOM 981 C CA . HIS A 1 124 ? -0.218 5.491 5.056 1.00 93.00 124 HIS A CA 1
ATOM 982 C C . HIS A 1 124 ? 0.196 4.033 4.921 1.00 93.00 124 HIS A C 1
ATOM 984 O O . HIS A 1 124 ? -0.579 3.232 4.417 1.00 93.00 124 HIS A O 1
ATOM 990 N N . GLU A 1 125 ? 1.346 3.667 5.482 1.00 94.56 125 GLU A N 1
ATOM 991 C CA . GLU A 1 125 ? 1.849 2.292 5.439 1.00 94.56 125 GLU A CA 1
ATOM 992 C C . GLU A 1 125 ? 0.910 1.313 6.157 1.00 94.56 125 GLU A C 1
ATOM 994 O O . GLU A 1 125 ? 0.603 0.232 5.658 1.00 94.56 125 GLU A O 1
ATOM 999 N N . MET A 1 126 ? 0.347 1.727 7.296 1.00 97.44 126 MET A N 1
ATOM 1000 C CA . MET A 1 126 ? -0.708 0.992 7.993 1.00 97.44 126 MET A CA 1
ATOM 1001 C C . MET A 1 126 ? -1.919 0.740 7.088 1.00 97.44 126 MET A C 1
ATOM 1003 O O . MET A 1 126 ? -2.397 -0.393 7.001 1.00 97.44 126 MET A O 1
ATOM 1007 N N . LEU A 1 127 ? -2.458 1.786 6.457 1.00 97.12 127 LEU A N 1
ATOM 1008 C CA . LEU A 1 127 ? -3.639 1.669 5.604 1.00 97.12 127 LEU A CA 1
ATOM 1009 C C . LEU A 1 127 ? -3.345 0.848 4.346 1.00 97.12 127 LEU A C 1
ATOM 1011 O O . LEU A 1 127 ? -4.179 0.020 3.981 1.00 97.12 127 LEU A O 1
ATOM 1015 N N . ALA A 1 128 ? -2.164 1.008 3.750 1.00 96.94 128 ALA A N 1
ATOM 1016 C CA . ALA A 1 128 ? -1.694 0.227 2.614 1.00 96.94 128 ALA A CA 1
ATOM 1017 C C . ALA A 1 128 ? -1.632 -1.271 2.952 1.00 96.94 128 ALA A C 1
ATOM 1019 O O . ALA A 1 128 ? -2.204 -2.088 2.229 1.00 96.94 128 ALA A O 1
ATOM 1020 N N . CYS A 1 129 ? -1.042 -1.639 4.098 1.00 98.25 129 CYS A N 1
ATOM 1021 C CA . CYS A 1 129 ? -1.010 -3.023 4.584 1.00 98.25 129 CYS A CA 1
ATOM 1022 C C . CYS A 1 129 ? -2.412 -3.577 4.889 1.00 98.25 129 CYS A C 1
ATOM 1024 O O . CYS A 1 129 ? -2.733 -4.712 4.539 1.00 98.25 129 CYS A O 1
ATOM 1026 N N . LEU A 1 130 ? -3.282 -2.799 5.543 1.00 98.50 130 LEU A N 1
ATOM 1027 C CA . LEU A 1 130 ? -4.655 -3.241 5.820 1.00 98.50 130 LEU A CA 1
ATOM 1028 C C . LEU A 1 130 ? -5.452 -3.463 4.533 1.00 98.50 130 LEU A C 1
ATOM 1030 O O . LEU A 1 130 ? -6.199 -4.441 4.420 1.00 98.50 130 LEU A O 1
ATOM 1034 N N . PHE A 1 131 ? -5.321 -2.537 3.585 1.00 98.50 131 PHE A N 1
ATOM 1035 C CA . PHE A 1 131 ? -6.010 -2.585 2.308 1.00 98.50 131 PHE A CA 1
ATOM 1036 C C . PHE A 1 131 ? -5.531 -3.772 1.471 1.00 98.50 131 PHE A C 1
ATOM 1038 O O . PHE A 1 131 ? -6.368 -4.547 1.009 1.00 98.50 131 PHE A O 1
ATOM 1045 N N . SER A 1 132 ? -4.218 -3.982 1.344 1.00 98.44 132 SER A N 1
ATOM 1046 C CA . SER A 1 132 ? -3.657 -5.081 0.552 1.00 98.44 132 SER A CA 1
ATOM 1047 C C . SER A 1 132 ? -4.117 -6.452 1.060 1.00 98.44 132 SER A C 1
ATOM 1049 O O . SER A 1 132 ? -4.605 -7.270 0.279 1.00 98.44 132 SER A O 1
ATOM 1051 N N . VAL A 1 133 ? -4.099 -6.683 2.377 1.00 98.69 133 VAL A N 1
ATOM 1052 C CA . VAL A 1 133 ? -4.584 -7.939 2.976 1.00 98.69 133 VAL A CA 1
ATOM 1053 C C . VAL A 1 133 ? -6.104 -8.090 2.815 1.00 98.69 133 VAL A C 1
ATOM 1055 O O . VAL A 1 133 ? -6.601 -9.178 2.513 1.00 98.69 133 VAL A O 1
ATOM 1058 N N . ARG A 1 134 ? -6.885 -7.011 2.978 1.00 98.31 134 ARG A N 1
ATOM 1059 C CA . ARG A 1 134 ? -8.338 -7.025 2.709 1.00 98.31 134 ARG A CA 1
ATOM 1060 C C . ARG A 1 134 ? -8.634 -7.372 1.246 1.00 98.31 134 ARG A C 1
ATOM 1062 O O . ARG A 1 134 ? -9.591 -8.100 0.979 1.00 98.31 134 ARG A O 1
ATOM 1069 N N . LEU A 1 135 ? -7.823 -6.878 0.317 1.00 98.19 135 LEU A N 1
ATOM 1070 C CA . LEU A 1 135 ? -7.978 -7.095 -1.115 1.00 98.19 135 LEU A CA 1
ATOM 1071 C C . LEU A 1 135 ? -7.655 -8.538 -1.529 1.00 98.19 135 LEU A C 1
ATOM 1073 O O . LEU A 1 135 ? -8.389 -9.120 -2.331 1.00 98.19 135 LEU A O 1
ATOM 1077 N N . LEU A 1 136 ? -6.636 -9.152 -0.919 1.00 98.44 136 LEU A N 1
ATOM 1078 C CA . LEU A 1 136 ? -6.362 -10.584 -1.075 1.00 98.44 136 LEU A CA 1
ATOM 1079 C C . LEU A 1 136 ? -7.582 -11.425 -0.677 1.00 98.44 136 LEU A C 1
ATOM 1081 O O . LEU A 1 136 ? -8.048 -12.242 -1.468 1.00 98.44 136 LEU A O 1
ATOM 1085 N N . ARG A 1 137 ? -8.192 -11.153 0.487 1.00 98.44 137 ARG A N 1
ATOM 1086 C CA . ARG A 1 137 ? -9.433 -11.841 0.897 1.00 98.44 137 ARG A CA 1
ATOM 1087 C C . ARG A 1 137 ? -10.557 -11.640 -0.125 1.00 98.44 137 ARG A C 1
ATOM 1089 O O . ARG A 1 137 ? -11.218 -12.598 -0.511 1.00 98.44 137 ARG A O 1
ATOM 1096 N N . LYS A 1 138 ? -10.753 -10.404 -0.600 1.00 97.88 138 LYS A N 1
ATOM 1097 C CA . LYS A 1 138 ? -11.809 -10.056 -1.570 1.00 97.88 138 LYS A CA 1
ATOM 1098 C C . LYS A 1 138 ? -11.610 -10.710 -2.944 1.00 97.88 138 LYS A C 1
ATOM 1100 O O . LYS A 1 138 ? -12.589 -10.941 -3.644 1.00 97.88 138 LYS A O 1
ATOM 1105 N N . SER A 1 139 ? -10.370 -11.005 -3.326 1.00 97.31 139 SER A N 1
ATOM 1106 C CA . SER A 1 139 ? -10.021 -11.665 -4.593 1.00 97.31 139 SER A CA 1
ATOM 1107 C C . SER A 1 139 ? -9.965 -13.195 -4.502 1.00 97.31 139 SER A C 1
ATOM 1109 O O . SER A 1 139 ? -9.531 -13.845 -5.450 1.00 97.31 139 SER A O 1
ATOM 1111 N N . GLY A 1 140 ? -10.407 -13.781 -3.383 1.00 97.75 140 GLY A N 1
ATOM 1112 C CA . GLY A 1 140 ? -10.442 -15.233 -3.186 1.00 97.75 140 GLY A CA 1
ATOM 1113 C C . GLY A 1 140 ? -9.148 -15.839 -2.634 1.00 97.75 140 GLY A C 1
ATOM 1114 O O . GLY A 1 140 ? -9.061 -17.054 -2.507 1.00 97.75 140 GLY A O 1
ATOM 1115 N N . LEU A 1 141 ? -8.161 -15.023 -2.253 1.00 97.75 141 LEU A N 1
ATOM 1116 C CA . LEU A 1 141 ? -6.888 -15.460 -1.662 1.00 97.75 141 LEU A CA 1
ATOM 1117 C C . LEU A 1 141 ? -6.918 -15.386 -0.126 1.00 97.75 141 LEU A C 1
ATOM 1119 O O . LEU A 1 141 ? -6.019 -14.827 0.502 1.00 97.75 141 LEU A O 1
ATOM 1123 N N . ALA A 1 142 ? -7.979 -15.911 0.493 1.00 98.19 142 ALA A N 1
ATOM 1124 C CA . ALA A 1 142 ? -8.175 -15.812 1.940 1.00 98.19 142 ALA A CA 1
ATOM 1125 C C . ALA A 1 142 ? -7.070 -16.523 2.740 1.00 98.19 142 ALA A C 1
ATOM 1127 O O . ALA A 1 142 ? -6.552 -15.946 3.688 1.00 98.19 142 ALA A O 1
ATOM 1128 N N . GLU A 1 143 ? -6.656 -17.724 2.328 1.00 98.44 143 GLU A N 1
ATOM 1129 C CA . GLU A 1 143 ? -5.599 -18.482 3.014 1.00 98.44 143 GLU A CA 1
ATOM 1130 C C . GLU A 1 143 ? -4.261 -17.735 3.011 1.00 98.44 143 GLU A C 1
ATOM 1132 O O . GLU A 1 143 ? -3.629 -17.586 4.056 1.00 98.44 143 GLU A O 1
ATOM 1137 N N . TYR A 1 144 ? -3.863 -17.186 1.860 1.00 98.25 144 TYR A N 1
ATOM 1138 C CA . TYR A 1 144 ? -2.651 -16.374 1.761 1.00 98.25 144 TYR A CA 1
ATOM 1139 C C . TYR A 1 144 ? -2.763 -15.087 2.591 1.00 98.25 144 TYR A C 1
ATOM 1141 O O . TYR A 1 144 ? -1.817 -14.697 3.270 1.00 98.25 144 TYR A O 1
ATOM 1149 N N . ALA A 1 145 ? -3.938 -14.450 2.623 1.00 98.62 145 ALA A N 1
ATOM 1150 C CA . ALA A 1 145 ? -4.172 -13.288 3.477 1.00 98.62 145 ALA A CA 1
ATOM 1151 C C . ALA A 1 145 ? -4.016 -13.608 4.977 1.00 98.62 145 ALA A C 1
ATOM 1153 O O . ALA A 1 145 ? -3.526 -12.761 5.727 1.00 98.62 145 ALA A O 1
ATOM 1154 N N . GLU A 1 146 ? -4.402 -14.806 5.426 1.00 98.62 146 GLU A N 1
ATOM 1155 C CA . GLU A 1 146 ? -4.177 -15.249 6.808 1.00 98.62 146 GLU A CA 1
ATOM 1156 C C . GLU A 1 146 ? -2.697 -15.542 7.088 1.00 98.62 146 GLU A C 1
ATOM 1158 O O . GLU A 1 146 ? -2.198 -15.157 8.144 1.00 98.62 146 GLU A O 1
ATOM 1163 N N . GLN A 1 147 ? -1.963 -16.123 6.132 1.00 98.50 147 GLN A N 1
ATOM 1164 C CA . GLN A 1 147 ? -0.508 -16.301 6.250 1.00 98.50 147 GLN A CA 1
ATOM 1165 C C . GLN A 1 147 ? 0.209 -14.953 6.411 1.00 98.50 147 GLN A C 1
ATOM 1167 O O . GLN A 1 147 ? 0.991 -14.779 7.345 1.00 98.50 147 GLN A O 1
ATOM 1172 N N . ILE A 1 148 ? -0.118 -13.970 5.565 1.00 98.50 148 ILE A N 1
ATOM 1173 C CA . ILE A 1 148 ? 0.436 -12.611 5.660 1.00 98.50 148 ILE A CA 1
ATOM 1174 C C . ILE A 1 148 ? 0.012 -11.926 6.963 1.00 98.50 148 ILE A C 1
ATOM 1176 O O . ILE A 1 148 ? 0.819 -11.252 7.599 1.00 98.50 148 ILE A O 1
ATOM 1180 N N . THR A 1 149 ? -1.233 -12.125 7.405 1.00 98.75 149 THR A N 1
ATOM 1181 C CA . THR A 1 149 ? -1.700 -11.618 8.704 1.00 98.75 149 THR A CA 1
ATOM 1182 C C . THR A 1 149 ? -0.831 -12.177 9.836 1.00 98.75 149 THR A C 1
ATOM 1184 O O . THR A 1 149 ? -0.323 -11.405 10.648 1.00 98.75 149 THR A O 1
ATOM 1187 N N . ALA A 1 150 ? -0.597 -13.493 9.871 1.00 98.62 150 ALA A N 1
ATOM 1188 C CA . ALA A 1 150 ? 0.260 -14.131 10.870 1.00 98.62 150 ALA A CA 1
ATOM 1189 C C . ALA A 1 150 ? 1.713 -13.629 10.801 1.00 98.62 150 ALA A C 1
ATOM 1191 O O . ALA A 1 150 ? 2.305 -13.329 11.839 1.00 98.62 150 ALA A O 1
ATOM 1192 N N . GLN A 1 151 ? 2.262 -13.461 9.594 1.00 98.50 151 GLN A N 1
ATOM 1193 C CA . GLN A 1 151 ? 3.592 -12.890 9.391 1.00 98.50 151 GLN A CA 1
ATOM 1194 C C . GLN A 1 151 ? 3.688 -11.466 9.952 1.00 98.50 151 GLN A C 1
ATOM 1196 O O . GLN A 1 151 ? 4.602 -11.181 10.721 1.00 98.50 151 GLN A O 1
ATOM 1201 N N . TYR A 1 152 ? 2.733 -10.582 9.646 1.00 98.56 152 TYR A N 1
ATOM 1202 C CA . TYR A 1 152 ? 2.725 -9.220 10.188 1.00 98.56 152 TYR A CA 1
ATOM 1203 C C . TYR A 1 152 ? 2.605 -9.188 11.712 1.00 98.56 152 TYR A C 1
ATOM 1205 O O . TYR A 1 152 ? 3.211 -8.330 12.353 1.00 98.56 152 TYR A O 1
ATOM 1213 N N . HIS A 1 153 ? 1.864 -10.124 12.306 1.00 98.69 153 HIS A N 1
ATOM 1214 C CA . HIS A 1 153 ? 1.820 -10.271 13.757 1.00 98.69 153 HIS A CA 1
ATOM 1215 C C . HIS A 1 153 ? 3.194 -10.622 14.344 1.00 98.69 153 HIS A C 1
ATOM 1217 O O . HIS A 1 153 ? 3.611 -9.962 15.293 1.00 98.69 153 HIS A O 1
ATOM 1223 N N . ALA A 1 154 ? 3.906 -11.589 13.758 1.00 98.44 154 ALA A N 1
ATOM 1224 C CA . ALA A 1 154 ? 5.252 -11.964 14.192 1.00 98.44 154 ALA A CA 1
ATOM 1225 C C . ALA A 1 154 ? 6.270 -10.828 13.971 1.00 98.44 154 ALA A C 1
ATOM 1227 O O . ALA A 1 154 ? 7.059 -10.501 14.852 1.00 98.44 154 ALA A O 1
ATOM 1228 N N . GLU A 1 155 ? 6.223 -10.160 12.817 1.00 98.12 155 GLU A N 1
ATOM 1229 C CA . GLU A 1 155 ? 7.086 -9.014 12.519 1.00 98.12 155 GLU A CA 1
ATOM 1230 C C . GLU A 1 155 ? 6.880 -7.859 13.503 1.00 98.12 155 GLU A C 1
ATOM 1232 O O . GLU A 1 155 ? 7.854 -7.224 13.911 1.00 98.12 155 GLU A O 1
ATOM 1237 N N . ALA A 1 156 ? 5.634 -7.602 13.920 1.00 98.25 156 ALA A N 1
ATOM 1238 C CA . ALA A 1 156 ? 5.310 -6.520 14.843 1.00 98.25 156 ALA A CA 1
ATOM 1239 C C . ALA A 1 156 ? 6.052 -6.637 16.181 1.00 98.25 156 ALA A C 1
ATOM 1241 O O . ALA A 1 156 ? 6.313 -5.613 16.815 1.00 98.25 156 ALA A O 1
ATOM 1242 N N . GLU A 1 157 ? 6.403 -7.848 16.619 1.00 97.94 157 GLU A N 1
ATOM 1243 C CA . GLU A 1 157 ? 7.154 -8.087 17.859 1.00 97.94 157 GLU A CA 1
ATOM 1244 C C . GLU A 1 157 ? 8.536 -7.417 17.842 1.00 97.94 157 GLU A C 1
ATOM 1246 O O . GLU A 1 157 ? 9.026 -6.998 18.888 1.00 97.94 157 GLU A O 1
ATOM 1251 N N . ASN A 1 158 ? 9.110 -7.208 16.654 1.00 97.56 158 ASN A N 1
ATOM 1252 C CA . ASN A 1 158 ? 10.426 -6.591 16.473 1.00 97.56 158 ASN A CA 1
ATOM 1253 C C . ASN A 1 158 ? 10.395 -5.055 16.399 1.00 97.56 158 ASN A C 1
ATOM 1255 O O . ASN A 1 158 ? 11.447 -4.423 16.329 1.00 97.56 158 ASN A O 1
ATOM 1259 N N . CYS A 1 159 ? 9.210 -4.438 16.426 1.00 97.75 159 CYS A N 1
ATOM 1260 C CA . CYS A 1 159 ? 9.054 -2.988 16.353 1.00 97.75 159 CYS A CA 1
ATOM 1261 C C . CYS A 1 159 ? 8.165 -2.499 17.496 1.00 97.75 159 CYS A C 1
ATOM 1263 O O . CYS A 1 159 ? 6.979 -2.823 17.554 1.00 97.75 159 CYS A O 1
ATOM 1265 N N . ALA A 1 160 ? 8.704 -1.698 18.414 1.00 97.62 160 ALA A N 1
ATOM 1266 C CA . ALA A 1 160 ? 7.887 -1.060 19.442 1.00 97.62 160 ALA A CA 1
ATOM 1267 C C . ALA A 1 160 ? 6.932 -0.030 18.814 1.00 97.62 160 ALA A C 1
ATOM 1269 O O . ALA A 1 160 ? 7.259 0.613 17.816 1.00 97.62 160 ALA A O 1
ATOM 1270 N N . LEU A 1 161 ? 5.761 0.184 19.423 1.00 97.69 161 LEU A N 1
ATOM 1271 C CA . LEU A 1 161 ? 4.815 1.204 18.954 1.00 97.69 161 LEU A CA 1
ATOM 1272 C C . LEU A 1 161 ? 5.460 2.597 18.918 1.00 97.69 161 LEU A C 1
ATOM 1274 O O . LEU A 1 161 ? 5.333 3.312 17.932 1.00 97.69 161 LEU A O 1
ATOM 1278 N N . SER A 1 162 ? 6.217 2.961 19.954 1.00 96.81 162 SER A N 1
ATOM 1279 C CA . SER A 1 162 ? 6.943 4.234 20.002 1.00 96.81 162 SER A CA 1
ATOM 1280 C C . SER A 1 162 ? 7.951 4.393 18.859 1.00 96.81 162 SER A C 1
ATOM 1282 O O . SER A 1 162 ? 8.149 5.513 18.391 1.00 96.81 162 SER A O 1
ATOM 1284 N N . THR A 1 163 ? 8.553 3.297 18.385 1.00 95.69 163 THR A N 1
ATOM 1285 C CA . THR A 1 163 ? 9.431 3.284 17.208 1.00 95.69 163 THR A CA 1
ATOM 1286 C C . THR A 1 163 ? 8.635 3.537 15.933 1.00 95.69 163 THR A C 1
ATOM 1288 O O . THR A 1 163 ? 9.012 4.418 15.170 1.00 95.69 163 THR A O 1
ATOM 1291 N N . LEU A 1 164 ? 7.505 2.845 15.727 1.00 95.88 164 LEU A N 1
ATOM 1292 C CA . LEU A 1 164 ? 6.610 3.093 14.585 1.00 95.88 164 LEU A CA 1
ATOM 1293 C C . LEU A 1 164 ? 6.196 4.571 14.510 1.00 95.88 164 LEU A C 1
ATOM 1295 O O . LEU A 1 164 ? 6.312 5.192 13.457 1.00 95.88 164 LEU A O 1
ATOM 1299 N N . LEU A 1 165 ? 5.728 5.131 15.631 1.00 94.56 165 LEU A N 1
ATOM 1300 C CA . LEU A 1 165 ? 5.174 6.488 15.690 1.00 94.56 165 LEU A CA 1
ATOM 1301 C C . LEU A 1 165 ? 6.223 7.593 15.495 1.00 94.56 165 LEU A C 1
ATOM 1303 O O . LEU A 1 165 ? 5.854 8.721 15.181 1.00 94.56 165 LEU A O 1
ATOM 1307 N N . ARG A 1 166 ? 7.508 7.292 15.714 1.00 92.06 166 ARG A N 1
ATOM 1308 C CA . ARG A 1 166 ? 8.621 8.250 15.592 1.00 92.06 166 ARG A CA 1
ATOM 1309 C C . ARG A 1 166 ? 9.484 8.034 14.354 1.00 92.06 166 ARG A C 1
ATOM 1311 O O . ARG A 1 166 ? 10.383 8.835 14.125 1.00 92.06 166 ARG A O 1
ATOM 1318 N N . ALA A 1 167 ? 9.252 6.957 13.608 1.00 88.31 167 ALA A N 1
ATOM 1319 C CA . ALA A 1 167 ? 10.052 6.626 12.444 1.00 88.31 167 ALA A CA 1
ATOM 1320 C C . ALA A 1 167 ? 9.956 7.736 11.393 1.00 88.31 167 ALA A C 1
ATOM 1322 O O . ALA A 1 167 ? 8.861 8.116 10.977 1.00 88.31 167 ALA A O 1
ATOM 1323 N N . ASP A 1 168 ? 11.118 8.198 10.946 1.00 83.25 168 ASP A N 1
ATOM 1324 C CA . ASP A 1 168 ? 11.265 9.131 9.836 1.00 83.25 168 ASP A CA 1
ATOM 1325 C C . ASP A 1 168 ? 12.233 8.520 8.809 1.00 83.25 168 ASP A C 1
ATOM 1327 O O . ASP A 1 168 ? 13.458 8.644 8.943 1.00 83.25 168 ASP A O 1
ATOM 1331 N N . PRO A 1 169 ? 11.708 7.817 7.791 1.00 71.75 169 PRO A N 1
ATOM 1332 C CA . PRO A 1 169 ? 12.528 7.120 6.803 1.00 71.75 169 PRO A CA 1
ATOM 1333 C C . PRO A 1 169 ? 13.435 8.055 5.999 1.00 71.75 169 PRO A C 1
ATOM 1335 O O . PRO A 1 169 ? 14.492 7.624 5.536 1.00 71.75 169 PRO A O 1
ATOM 1338 N N . TRP A 1 170 ? 13.076 9.340 5.875 1.00 70.56 170 TRP A N 1
ATOM 1339 C CA . TRP A 1 170 ? 13.931 10.333 5.222 1.00 70.56 170 TRP A CA 1
ATOM 1340 C C . TRP A 1 170 ? 15.217 10.590 5.995 1.00 70.56 170 TRP A C 1
ATOM 1342 O O . TRP A 1 170 ? 16.239 10.937 5.402 1.00 70.56 170 TRP A O 1
ATOM 1352 N N . ARG A 1 171 ? 15.173 10.417 7.317 1.00 75.19 171 ARG A N 1
ATOM 1353 C CA . ARG A 1 171 ? 16.319 10.629 8.193 1.00 75.19 171 ARG A CA 1
ATOM 1354 C C . ARG A 1 171 ? 17.154 9.366 8.386 1.00 75.19 171 ARG A C 1
ATOM 1356 O O . ARG A 1 171 ? 18.371 9.474 8.509 1.00 75.19 171 ARG A O 1
ATOM 1363 N N . GLU A 1 172 ? 16.522 8.194 8.430 1.00 65.50 172 GLU A N 1
ATOM 1364 C CA . GLU A 1 172 ? 17.174 6.947 8.867 1.00 65.50 172 GLU A CA 1
ATOM 1365 C C . GLU A 1 172 ? 17.569 5.987 7.729 1.00 65.50 172 GLU A C 1
ATOM 1367 O O . GLU A 1 172 ? 18.129 4.928 7.998 1.00 65.50 172 GLU A O 1
ATOM 1372 N N . ALA A 1 173 ? 17.362 6.360 6.458 1.00 67.31 173 ALA A N 1
ATOM 1373 C CA . ALA A 1 173 ? 17.729 5.609 5.239 1.00 67.31 173 ALA A CA 1
ATOM 1374 C C . ALA A 1 173 ? 17.108 4.200 5.085 1.00 67.31 173 ALA A C 1
ATOM 1376 O O . ALA A 1 173 ? 17.128 3.639 3.988 1.00 67.31 173 ALA A O 1
ATOM 1377 N N . ALA A 1 174 ? 16.528 3.635 6.144 1.00 77.38 174 ALA A N 1
ATOM 1378 C CA . ALA A 1 174 ? 15.807 2.375 6.155 1.00 77.38 174 ALA A CA 1
ATOM 1379 C C . ALA A 1 174 ? 14.689 2.399 7.204 1.00 77.38 174 ALA A C 1
ATOM 1381 O O . ALA A 1 174 ? 14.781 3.071 8.230 1.00 77.38 174 ALA A O 1
ATOM 1382 N N . TYR A 1 175 ? 13.637 1.620 6.955 1.00 85.38 175 TYR A N 1
ATOM 1383 C CA . TYR A 1 175 ? 12.611 1.374 7.959 1.00 85.38 175 TYR A CA 1
ATOM 1384 C C . TYR A 1 175 ? 13.153 0.497 9.096 1.00 85.38 175 TYR A C 1
ATOM 1386 O O . TYR A 1 175 ? 13.909 -0.445 8.831 1.00 85.38 175 TYR A O 1
ATOM 1394 N N . PRO A 1 176 ? 12.727 0.734 10.350 1.00 90.56 176 PRO A N 1
ATOM 1395 C CA . PRO A 1 176 ? 13.026 -0.165 11.456 1.00 90.56 176 PRO A CA 1
ATOM 1396 C C . PRO A 1 176 ? 12.578 -1.610 11.162 1.00 90.56 176 PRO A C 1
ATOM 1398 O O . PRO A 1 176 ? 11.540 -1.815 10.522 1.00 90.56 176 PRO A O 1
ATOM 1401 N N . PRO A 1 177 ? 13.292 -2.636 11.657 1.00 93.69 177 PRO A N 1
ATOM 1402 C CA . PRO A 1 177 ? 12.830 -4.019 11.565 1.00 93.69 177 PRO A CA 1
ATOM 1403 C C . PRO A 1 177 ? 11.409 -4.174 12.119 1.00 93.69 177 PRO A C 1
ATOM 1405 O O . PRO A 1 177 ? 11.083 -3.608 13.158 1.00 93.69 177 PRO A O 1
ATOM 1408 N N . GLY A 1 178 ? 10.550 -4.922 11.422 1.00 96.25 178 GLY A N 1
ATOM 1409 C CA . GLY A 1 178 ? 9.165 -5.159 11.848 1.00 96.25 178 GLY A CA 1
ATOM 1410 C C . GLY A 1 178 ? 8.198 -3.983 11.658 1.00 96.25 178 GLY A C 1
ATOM 1411 O O . GLY A 1 178 ? 7.050 -4.065 12.099 1.00 96.25 178 GLY A O 1
ATOM 1412 N N . TYR A 1 179 ? 8.631 -2.893 11.011 1.00 96.50 179 TYR A N 1
ATOM 1413 C CA . TYR A 1 179 ? 7.831 -1.681 10.815 1.00 96.50 179 TYR A CA 1
ATOM 1414 C C . TYR A 1 179 ? 6.459 -1.955 10.182 1.00 96.50 179 TYR A C 1
ATOM 1416 O O . TYR A 1 179 ? 5.438 -1.566 10.749 1.00 96.50 179 TYR A O 1
ATOM 1424 N N . TYR A 1 180 ? 6.414 -2.674 9.055 1.00 96.81 180 TYR A N 1
ATOM 1425 C CA . TYR A 1 180 ? 5.158 -2.978 8.357 1.00 96.81 180 TYR A CA 1
ATOM 1426 C C . TYR A 1 180 ? 4.230 -3.870 9.185 1.00 96.81 180 TYR A C 1
ATOM 1428 O O . TYR A 1 180 ? 3.033 -3.588 9.270 1.00 96.81 180 TYR A O 1
ATOM 1436 N N . GLY A 1 181 ? 4.775 -4.883 9.867 1.00 98.19 181 GLY A N 1
ATOM 1437 C CA . GLY A 1 181 ? 4.016 -5.703 10.809 1.00 98.19 181 GLY A CA 1
ATOM 1438 C C . GLY A 1 181 ? 3.391 -4.875 11.933 1.00 98.19 181 GLY A C 1
ATOM 1439 O O . GLY A 1 181 ? 2.188 -4.966 12.195 1.00 98.19 181 GLY A O 1
ATOM 1440 N N . ARG A 1 182 ? 4.169 -3.982 12.561 1.00 98.56 182 ARG A N 1
ATOM 1441 C CA . ARG A 1 182 ? 3.657 -3.090 13.614 1.00 98.56 182 ARG A CA 1
ATOM 1442 C C . ARG A 1 182 ? 2.647 -2.078 13.082 1.00 98.56 182 ARG A C 1
ATOM 1444 O O . ARG A 1 182 ? 1.665 -1.813 13.781 1.00 98.56 182 ARG A O 1
ATOM 1451 N N . ALA A 1 183 ? 2.839 -1.547 11.875 1.00 98.00 183 ALA A N 1
ATOM 1452 C CA . ALA A 1 183 ? 1.868 -0.683 11.209 1.00 98.00 183 ALA A CA 1
ATOM 1453 C C . ALA A 1 183 ? 0.537 -1.427 11.017 1.00 98.00 183 ALA A C 1
ATOM 1455 O O . ALA A 1 183 ? -0.500 -0.955 11.481 1.00 98.00 183 ALA A O 1
ATOM 1456 N N . PHE A 1 184 ? 0.568 -2.636 10.451 1.00 98.62 184 PHE A N 1
ATOM 1457 C CA . PHE A 1 184 ? -0.614 -3.476 10.247 1.00 98.62 184 PHE A CA 1
ATOM 1458 C C . PHE A 1 184 ? -1.347 -3.804 11.558 1.00 98.62 184 PHE A C 1
ATOM 1460 O O . PHE A 1 184 ? -2.558 -3.592 11.658 1.00 98.62 184 PHE A O 1
ATOM 1467 N N . VAL A 1 185 ? -0.633 -4.271 12.591 1.00 98.69 185 VAL A N 1
ATOM 1468 C CA . VAL A 1 185 ? -1.236 -4.629 13.891 1.00 98.69 185 VAL A CA 1
ATOM 1469 C C . VAL A 1 185 ? -1.857 -3.411 14.576 1.00 98.69 185 VAL A C 1
ATOM 1471 O O . VAL A 1 185 ? -2.966 -3.503 15.110 1.00 98.69 185 VAL A O 1
ATOM 1474 N N . THR A 1 186 ? -1.181 -2.260 14.543 1.00 98.62 186 THR A N 1
ATOM 1475 C CA . THR A 1 186 ? -1.739 -0.994 15.046 1.00 98.62 186 THR A CA 1
ATOM 1476 C C . THR A 1 186 ? -3.009 -0.632 14.279 1.00 98.62 186 THR A C 1
ATOM 1478 O O . THR A 1 186 ? -4.032 -0.329 14.889 1.00 98.62 186 THR A O 1
ATOM 1481 N N . GLY A 1 187 ? -2.997 -0.775 12.954 1.00 98.50 187 GLY A N 1
ATOM 1482 C CA . GLY A 1 187 ? -4.169 -0.560 12.113 1.00 98.50 187 GLY A CA 1
ATOM 1483 C C . GLY A 1 187 ? -5.342 -1.474 12.432 1.00 98.50 187 GLY A C 1
ATOM 1484 O O . GLY A 1 187 ? -6.475 -1.005 12.494 1.00 98.50 187 GLY A O 1
ATOM 1485 N N . MET A 1 188 ? -5.096 -2.757 12.696 1.00 98.75 188 MET A N 1
ATOM 1486 C CA . MET A 1 188 ? -6.143 -3.690 13.121 1.00 98.75 188 MET A CA 1
ATOM 1487 C C . MET A 1 188 ? -6.771 -3.262 14.453 1.00 98.75 188 MET A C 1
ATOM 1489 O O . MET A 1 188 ? -7.994 -3.294 14.593 1.00 98.75 188 MET A O 1
ATOM 1493 N N . ARG A 1 189 ? -5.960 -2.799 15.413 1.00 98.62 189 ARG A N 1
ATOM 1494 C CA . ARG A 1 189 ? -6.452 -2.284 16.702 1.00 98.62 189 ARG A CA 1
ATOM 1495 C C . ARG A 1 189 ? -7.273 -1.006 16.532 1.00 98.62 189 ARG A C 1
ATOM 1497 O O . ARG A 1 189 ? -8.372 -0.928 17.070 1.00 98.62 189 ARG A O 1
ATOM 1504 N N . LEU A 1 190 ? -6.791 -0.050 15.737 1.00 98.56 190 LEU A N 1
ATOM 1505 C CA . LEU A 1 190 ? -7.528 1.180 15.430 1.00 98.56 190 LEU A CA 1
ATOM 1506 C C . LEU A 1 190 ? -8.837 0.879 14.695 1.00 98.56 190 LEU A C 1
ATOM 1508 O O . LEU A 1 190 ? -9.888 1.388 15.070 1.00 98.56 190 LEU A O 1
ATOM 1512 N N . LYS A 1 191 ? -8.809 -0.014 13.702 1.00 98.44 191 LYS A N 1
ATOM 1513 C CA . LYS A 1 191 ? -10.007 -0.474 12.990 1.00 98.44 191 LYS A CA 1
ATOM 1514 C C . LYS A 1 191 ? -11.034 -1.074 13.950 1.00 98.44 191 LYS A C 1
ATOM 1516 O O . LYS A 1 191 ? -12.220 -0.834 13.768 1.00 98.44 191 LYS A O 1
ATOM 1521 N N . ASN A 1 192 ? -10.607 -1.848 14.945 1.00 98.31 192 ASN A N 1
ATOM 1522 C CA . ASN A 1 192 ? -11.517 -2.408 15.945 1.00 98.31 192 ASN A CA 1
ATOM 1523 C C . ASN A 1 192 ? -12.081 -1.333 16.886 1.00 98.31 192 ASN A C 1
ATOM 1525 O O . ASN A 1 192 ? -13.212 -1.472 17.338 1.00 98.31 192 ASN A O 1
ATOM 1529 N N . ALA A 1 193 ? -11.321 -0.269 17.157 1.00 98.12 193 ALA A N 1
ATOM 1530 C CA . ALA A 1 193 ? -11.748 0.836 18.011 1.00 98.12 193 ALA A CA 1
ATOM 1531 C C . ALA A 1 193 ? -12.801 1.742 17.348 1.00 98.12 193 ALA A C 1
ATOM 1533 O O . ALA A 1 193 ? -13.737 2.162 18.020 1.00 98.12 193 ALA A O 1
ATOM 1534 N N . VAL A 1 194 ? -12.655 2.042 16.051 1.00 98.12 194 VAL A N 1
ATOM 1535 C CA . VAL A 1 194 ? -13.476 3.072 15.370 1.00 98.12 194 VAL A CA 1
ATOM 1536 C C . VAL A 1 194 ? -14.247 2.564 14.148 1.00 98.12 194 VAL A C 1
ATOM 1538 O O . VAL A 1 194 ? -15.023 3.284 13.526 1.00 98.12 194 VAL A O 1
ATOM 1541 N N . GLY A 1 195 ? -14.027 1.312 13.755 1.00 97.56 195 GLY A N 1
ATOM 1542 C CA . GLY A 1 195 ? -14.550 0.754 12.515 1.00 97.56 195 GLY A CA 1
ATOM 1543 C C . GLY A 1 195 ? -13.750 1.167 11.274 1.00 97.56 195 GLY A C 1
ATOM 1544 O O . GLY A 1 195 ? -13.066 2.189 11.217 1.00 97.56 195 GLY A O 1
ATOM 1545 N N . TYR A 1 196 ? -13.855 0.352 10.223 1.00 96.38 196 TYR A N 1
ATOM 1546 C CA . TYR A 1 196 ? -13.125 0.578 8.971 1.00 96.38 196 TYR A CA 1
ATOM 1547 C C . TYR A 1 196 ? -13.465 1.918 8.286 1.00 96.38 196 TYR A C 1
ATOM 1549 O O . TYR A 1 196 ? -12.530 2.626 7.919 1.00 96.38 196 TYR A O 1
ATOM 1557 N N . PRO A 1 197 ? -14.745 2.343 8.176 1.00 96.00 197 PRO A N 1
ATOM 1558 C CA . PRO A 1 197 ? -15.072 3.613 7.526 1.00 96.00 197 PRO A CA 1
ATOM 1559 C C . PRO A 1 197 ? -14.452 4.835 8.215 1.00 96.00 197 PRO A C 1
ATOM 1561 O O . PRO A 1 197 ? -14.008 5.758 7.535 1.00 96.00 197 PRO A O 1
ATOM 1564 N N . ALA A 1 198 ? -14.400 4.855 9.552 1.00 96.50 198 ALA A N 1
ATOM 1565 C CA . ALA A 1 198 ? -13.781 5.955 10.289 1.00 96.50 198 ALA A CA 1
ATOM 1566 C C . ALA A 1 198 ? -12.260 5.962 10.141 1.00 96.50 198 ALA A C 1
ATOM 1568 O O . ALA A 1 19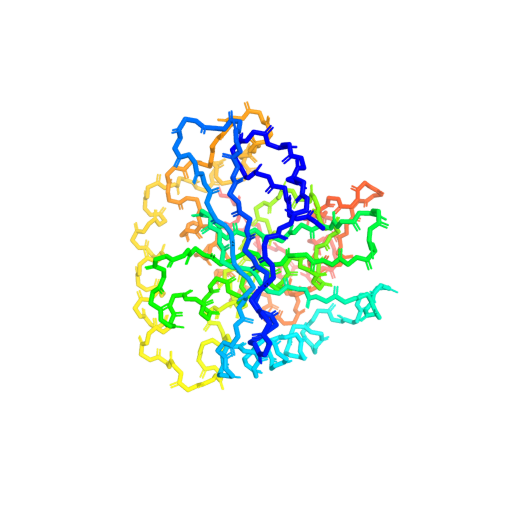8 ? -11.671 7.031 9.965 1.00 96.50 198 ALA A O 1
ATOM 1569 N N . LEU A 1 199 ? -11.638 4.781 10.129 1.00 97.00 199 LEU A N 1
ATOM 1570 C CA . LEU A 1 199 ? -10.209 4.643 9.880 1.00 97.00 199 LEU A CA 1
ATOM 1571 C C . LEU A 1 199 ? -9.822 5.114 8.468 1.00 97.00 199 LEU A C 1
ATOM 1573 O O . LEU A 1 199 ? -8.841 5.834 8.322 1.00 97.00 199 LEU A O 1
ATOM 1577 N N . CYS A 1 200 ? -10.611 4.797 7.435 1.00 94.75 200 CYS A N 1
ATOM 1578 C CA . CYS A 1 200 ? -10.341 5.243 6.062 1.00 94.75 200 CYS A CA 1
ATOM 1579 C C . CYS A 1 200 ? -10.337 6.774 5.907 1.00 94.75 200 CYS A C 1
ATOM 1581 O O . CYS A 1 200 ? -9.600 7.297 5.072 1.00 94.75 200 CYS A O 1
ATOM 1583 N N . ARG A 1 201 ? -11.091 7.518 6.734 1.00 94.12 201 ARG A N 1
ATOM 1584 C CA . ARG A 1 201 ? -11.067 8.996 6.716 1.00 94.12 201 ARG A CA 1
ATOM 1585 C C . ARG A 1 201 ? -9.706 9.581 7.097 1.00 94.12 201 ARG A C 1
ATOM 1587 O O . ARG A 1 201 ? -9.422 10.719 6.726 1.00 94.12 201 ARG A O 1
ATOM 1594 N N . LEU A 1 202 ? -8.856 8.819 7.788 1.00 93.19 202 LEU A N 1
ATOM 1595 C CA . LEU A 1 202 ? -7.498 9.245 8.119 1.00 93.19 202 LEU A CA 1
ATOM 1596 C C . LEU A 1 202 ? -6.656 9.506 6.862 1.00 93.19 202 LEU A C 1
ATOM 1598 O O . LEU A 1 202 ? -5.882 10.456 6.859 1.00 93.19 202 LEU A O 1
ATOM 1602 N N . ALA A 1 203 ? -6.862 8.748 5.777 1.00 90.62 203 ALA A N 1
ATOM 1603 C CA . ALA A 1 203 ? -6.157 8.961 4.508 1.00 90.62 203 ALA A CA 1
ATOM 1604 C C . ALA A 1 203 ? -6.395 10.359 3.912 1.00 90.62 203 ALA A C 1
ATOM 1606 O O . ALA A 1 203 ? -5.538 10.894 3.224 1.00 90.62 203 ALA A O 1
ATOM 1607 N N . ARG A 1 204 ? -7.559 10.961 4.192 1.00 87.19 204 ARG A N 1
ATOM 1608 C CA . ARG A 1 204 ? -7.958 12.277 3.664 1.00 87.19 204 ARG A CA 1
ATOM 1609 C C . ARG A 1 204 ? -7.781 13.412 4.665 1.00 87.19 204 ARG A C 1
ATOM 1611 O O . ARG A 1 204 ? -8.046 14.565 4.344 1.00 87.19 204 ARG A O 1
ATOM 1618 N N . THR A 1 205 ? -7.402 13.089 5.897 1.00 90.94 205 THR A N 1
ATOM 1619 C CA . THR A 1 205 ? -7.209 14.085 6.944 1.00 90.94 205 THR A CA 1
ATOM 1620 C C . THR A 1 205 ? -5.733 14.424 6.978 1.00 90.94 205 THR A C 1
ATOM 1622 O O . THR A 1 205 ? -4.957 13.768 7.665 1.00 90.94 205 THR A O 1
ATOM 1625 N N . GLN A 1 206 ? -5.340 15.411 6.183 1.00 90.12 206 GLN A N 1
ATOM 1626 C CA . GLN A 1 206 ? -3.947 15.779 5.960 1.00 90.12 206 GLN A CA 1
ATOM 1627 C C . GLN A 1 206 ? -3.681 17.213 6.429 1.00 90.12 206 GLN A C 1
ATOM 1629 O O . GLN A 1 206 ? -4.585 18.033 6.600 1.00 90.12 206 GLN A O 1
ATOM 1634 N N . THR A 1 207 ? -2.416 17.505 6.694 1.00 88.62 207 THR A N 1
ATOM 1635 C CA . THR A 1 207 ? -1.912 18.868 6.856 1.00 88.62 207 THR A CA 1
ATOM 1636 C C . THR A 1 207 ? -1.857 19.566 5.495 1.00 88.62 207 THR A C 1
ATOM 1638 O O . THR A 1 207 ? -1.978 18.929 4.454 1.00 88.62 207 THR A O 1
ATOM 1641 N N . PHE A 1 208 ? -1.600 20.876 5.481 1.00 85.44 208 PHE A N 1
ATOM 1642 C CA . PHE A 1 208 ? -1.383 21.620 4.233 1.00 85.44 208 PHE A CA 1
ATOM 1643 C C . PHE A 1 208 ? -0.202 21.084 3.397 1.00 85.44 208 PHE A C 1
ATOM 1645 O O . PHE A 1 208 ? -0.147 21.309 2.196 1.00 85.44 208 PHE A O 1
ATOM 1652 N N . ALA A 1 209 ? 0.735 20.366 4.026 1.00 82.38 209 ALA A N 1
ATOM 1653 C CA . ALA A 1 209 ? 1.881 19.745 3.367 1.00 82.38 209 ALA A CA 1
ATOM 1654 C C . ALA A 1 209 ? 1.608 18.301 2.890 1.00 82.38 209 ALA A C 1
ATOM 1656 O O . ALA A 1 209 ? 2.556 17.574 2.610 1.00 82.38 209 ALA A O 1
ATOM 1657 N N . GLY A 1 210 ? 0.350 17.841 2.891 1.00 81.62 210 GLY A N 1
ATOM 1658 C CA . GLY A 1 210 ? -0.025 16.483 2.466 1.00 81.62 210 GLY A CA 1
ATOM 1659 C C . GLY A 1 210 ? 0.275 15.379 3.492 1.00 81.62 210 GLY A C 1
ATOM 1660 O O . GLY A 1 210 ? -0.096 14.225 3.300 1.00 81.62 210 GLY A O 1
ATOM 1661 N N . VAL A 1 211 ? 0.908 15.705 4.627 1.00 86.56 211 VAL A N 1
ATOM 1662 C CA . VAL A 1 211 ? 1.208 14.731 5.697 1.00 86.56 211 VAL A CA 1
ATOM 1663 C C . VAL A 1 211 ? -0.070 14.364 6.461 1.00 86.56 211 VAL A C 1
ATOM 1665 O O . VAL A 1 211 ? -0.790 15.285 6.854 1.00 86.56 211 VAL A O 1
ATOM 1668 N N . PRO A 1 212 ? -0.352 13.078 6.750 1.00 89.38 212 PRO A N 1
ATOM 1669 C CA . PRO A 1 212 ? -1.473 12.669 7.591 1.00 89.38 212 PRO A CA 1
ATOM 1670 C C . PRO A 1 212 ? -1.534 13.403 8.930 1.00 89.38 212 PRO A C 1
ATOM 1672 O O . PRO A 1 212 ? -0.558 13.483 9.672 1.00 89.38 212 PRO A O 1
ATOM 1675 N N . ASN A 1 213 ? -2.715 13.906 9.269 1.00 93.50 213 ASN A N 1
ATOM 1676 C CA . ASN A 1 213 ? -2.981 14.665 10.481 1.00 93.50 213 ASN A CA 1
ATOM 1677 C C . ASN A 1 213 ? -3.817 13.828 11.459 1.00 93.50 213 ASN A C 1
ATOM 1679 O O . ASN A 1 213 ? -5.040 13.955 11.548 1.00 93.50 213 ASN A O 1
ATOM 1683 N N . VAL A 1 214 ? -3.126 12.966 12.210 1.00 95.25 214 VAL A N 1
ATOM 1684 C CA . VAL A 1 214 ? -3.739 12.065 13.202 1.00 95.25 214 VAL A CA 1
ATOM 1685 C C . VAL A 1 214 ? -4.513 12.839 14.268 1.00 95.25 214 VAL A C 1
ATOM 1687 O O . VAL A 1 214 ? -5.590 12.407 14.663 1.00 95.25 214 VAL A O 1
ATOM 1690 N N . ALA A 1 215 ? -4.007 13.997 14.704 1.00 96.00 215 ALA A N 1
ATOM 1691 C CA . ALA A 1 215 ? -4.660 14.813 15.725 1.00 96.00 215 ALA A CA 1
ATOM 1692 C C . ALA A 1 215 ? -6.001 15.387 15.238 1.00 96.00 215 ALA A C 1
ATOM 1694 O O . ALA A 1 215 ? -7.006 15.275 15.937 1.00 96.00 215 ALA A O 1
ATOM 1695 N N . ALA A 1 216 ? -6.050 15.953 14.028 1.00 96.50 216 ALA A N 1
ATOM 1696 C CA . ALA A 1 216 ? -7.305 16.450 13.460 1.00 96.50 216 ALA A CA 1
ATOM 1697 C C . ALA A 1 216 ? -8.299 15.312 13.191 1.00 96.50 216 ALA A C 1
ATOM 1699 O O . ALA A 1 216 ? -9.494 15.464 13.447 1.00 96.50 216 ALA A O 1
ATOM 1700 N N . TRP A 1 217 ? -7.808 14.159 12.724 1.00 97.25 217 TRP A N 1
ATOM 1701 C CA . TRP A 1 217 ? -8.646 12.974 12.556 1.00 97.25 217 TRP A CA 1
ATOM 1702 C C . TRP A 1 217 ? -9.237 12.527 13.893 1.00 97.25 217 TRP A C 1
ATOM 1704 O O . TRP A 1 217 ? -10.446 12.329 13.967 1.00 97.25 217 TRP A O 1
ATOM 1714 N N . LEU A 1 218 ? -8.427 12.458 14.953 1.00 97.56 218 LEU A N 1
ATOM 1715 C CA . LEU A 1 218 ? -8.869 12.104 16.300 1.00 97.56 218 LEU A CA 1
ATOM 1716 C C . LEU A 1 218 ? -9.977 13.046 16.791 1.00 97.56 218 LEU A C 1
ATOM 1718 O O . LEU A 1 218 ? -11.037 12.578 17.187 1.00 97.56 218 LEU A O 1
ATOM 1722 N N . VAL A 1 219 ? -9.792 14.363 16.671 1.00 97.44 219 VAL A N 1
ATOM 1723 C CA . VAL A 1 219 ? -10.800 15.367 17.072 1.00 97.44 219 VAL A CA 1
ATOM 1724 C C . VAL A 1 219 ? -12.124 15.212 16.311 1.00 97.44 219 VAL A C 1
ATOM 1726 O O . VAL A 1 219 ? -13.180 15.550 16.842 1.00 97.44 219 VAL A O 1
ATOM 1729 N N . SER A 1 220 ? -12.096 14.677 15.086 1.00 96.94 220 SER A N 1
ATOM 1730 C CA . SER A 1 220 ? -13.308 14.434 14.290 1.00 96.94 220 SER A CA 1
ATOM 1731 C C . SER A 1 220 ? -14.142 13.233 14.758 1.00 96.94 220 SER A C 1
ATOM 1733 O O . SER A 1 220 ? -15.269 13.055 14.291 1.00 96.94 220 SER A O 1
ATOM 1735 N N . LEU A 1 221 ? -13.598 12.384 15.635 1.00 97.88 221 LEU A N 1
ATOM 1736 C CA . LEU A 1 221 ? -14.274 11.185 16.126 1.00 97.88 221 LEU A CA 1
ATOM 1737 C C . LEU A 1 221 ? -15.199 11.503 17.314 1.00 97.88 221 LEU A C 1
ATOM 1739 O O . LEU A 1 221 ? -14.948 12.455 18.054 1.00 97.88 221 LEU A O 1
ATOM 1743 N N . PRO A 1 222 ? -16.241 10.693 17.564 1.00 97.69 222 PRO A N 1
ATOM 1744 C CA . PRO A 1 222 ? -16.983 10.723 18.821 1.00 97.69 222 PRO A CA 1
ATOM 1745 C C . PRO A 1 222 ? -16.057 10.568 20.044 1.00 97.69 222 PRO A C 1
ATOM 1747 O O . PRO A 1 222 ? -15.091 9.806 19.976 1.00 97.69 222 PRO A O 1
ATOM 1750 N N . PRO A 1 223 ? -16.358 11.196 21.199 1.00 97.62 223 PRO A N 1
ATOM 1751 C CA . PRO A 1 223 ? -15.482 11.148 22.377 1.00 97.62 223 PRO A CA 1
ATOM 1752 C C . PRO A 1 223 ? -15.108 9.734 22.850 1.00 97.62 223 PRO A C 1
ATOM 1754 O O . PRO A 1 223 ? -13.986 9.497 23.289 1.00 97.62 223 PRO A O 1
ATOM 1757 N N . THR A 1 224 ? -16.024 8.771 22.736 1.00 97.19 224 THR A N 1
ATOM 1758 C CA . THR A 1 224 ? -15.770 7.368 23.100 1.00 97.19 224 THR A CA 1
ATOM 1759 C C . THR A 1 224 ? -14.737 6.707 22.188 1.00 97.19 224 THR A C 1
ATOM 1761 O O . THR A 1 224 ? -13.871 5.976 22.663 1.00 97.19 224 THR A O 1
ATOM 1764 N N . GLU A 1 225 ? -14.796 6.993 20.889 1.00 97.94 225 GLU A N 1
ATOM 1765 C CA . GLU A 1 225 ? -13.827 6.522 19.898 1.00 97.94 225 GLU A CA 1
ATOM 1766 C C . GLU A 1 225 ? -12.462 7.191 20.089 1.00 97.94 225 GLU A C 1
ATOM 1768 O O . GLU A 1 225 ? -11.438 6.524 19.951 1.00 97.94 225 GLU A O 1
ATOM 1773 N N . GLN A 1 226 ? -12.430 8.470 20.483 1.00 97.88 226 GLN A N 1
ATOM 1774 C CA . GLN A 1 226 ? -11.179 9.171 20.794 1.00 97.88 226 GLN A CA 1
ATOM 1775 C C . GLN A 1 226 ? -10.401 8.471 21.909 1.00 97.88 226 GLN A C 1
ATOM 1777 O O . GLN A 1 226 ? -9.228 8.144 21.736 1.00 97.88 226 GLN A O 1
ATOM 1782 N N . ILE A 1 227 ? -11.073 8.164 23.023 1.00 97.75 227 ILE A N 1
ATOM 1783 C CA . ILE A 1 227 ? -10.471 7.456 24.162 1.00 97.75 227 ILE A CA 1
ATOM 1784 C C . ILE A 1 227 ? -9.932 6.086 23.728 1.00 97.75 227 ILE A C 1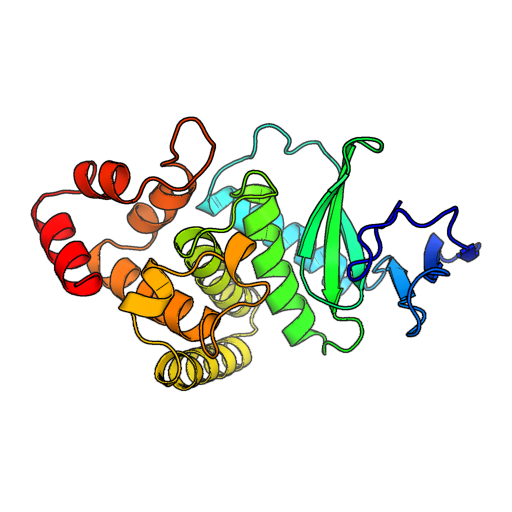
ATOM 1786 O O . ILE A 1 227 ? -8.827 5.697 24.112 1.00 97.75 227 ILE A O 1
ATOM 1790 N N . ALA A 1 228 ? -10.691 5.356 22.904 1.00 97.69 228 ALA A N 1
ATOM 1791 C CA . ALA A 1 228 ? -10.274 4.051 22.406 1.00 97.69 228 ALA A CA 1
ATOM 1792 C C . ALA A 1 228 ? -9.024 4.148 21.513 1.00 97.69 228 ALA A C 1
ATOM 1794 O O . ALA A 1 228 ? -8.095 3.357 21.673 1.00 97.69 228 ALA A O 1
ATOM 1795 N N . VAL A 1 229 ? -8.961 5.138 20.618 1.00 97.75 229 VAL A N 1
ATOM 1796 C CA . VAL A 1 229 ? -7.778 5.397 19.782 1.00 97.75 229 VAL A CA 1
ATOM 1797 C C . VAL A 1 229 ? -6.572 5.786 20.630 1.00 97.75 229 VAL A C 1
ATOM 1799 O O . VAL A 1 229 ? -5.491 5.235 20.435 1.00 97.75 229 VAL A O 1
ATOM 1802 N N . GLU A 1 230 ? -6.737 6.686 21.599 1.00 97.25 230 GLU A N 1
ATOM 1803 C CA . GLU A 1 230 ? -5.648 7.070 22.500 1.00 97.25 230 GLU A CA 1
ATOM 1804 C C . GLU A 1 230 ? -5.102 5.872 23.279 1.00 97.25 230 GLU A C 1
ATOM 1806 O O . GLU A 1 230 ? -3.891 5.750 23.433 1.00 97.25 230 GLU A O 1
ATOM 1811 N N . SER A 1 231 ? -5.964 4.952 23.718 1.00 97.50 231 SER A N 1
ATOM 1812 C CA . SER A 1 231 ? -5.526 3.714 24.368 1.00 97.50 231 SER A CA 1
ATOM 1813 C C . SER A 1 231 ? -4.733 2.789 23.440 1.00 97.50 231 SER A C 1
ATOM 1815 O O . SER A 1 231 ? -3.976 1.958 23.934 1.00 97.50 231 SER A O 1
ATOM 1817 N N . VAL A 1 232 ? -4.924 2.878 22.122 1.00 97.56 232 VAL A N 1
ATOM 1818 C CA . VAL A 1 232 ? -4.146 2.109 21.139 1.00 97.56 232 VAL A CA 1
ATOM 1819 C C . VAL A 1 232 ? -2.798 2.772 20.849 1.00 97.56 232 VAL A C 1
ATOM 1821 O O . VAL A 1 232 ? -1.846 2.062 20.528 1.00 97.56 232 VAL A O 1
ATOM 1824 N N . LEU A 1 233 ? -2.722 4.105 20.934 1.00 96.62 233 LEU A N 1
ATOM 1825 C CA . LEU A 1 233 ? -1.550 4.903 20.548 1.00 96.62 233 LEU A CA 1
ATOM 1826 C C . LEU A 1 233 ? -0.616 5.288 21.712 1.00 96.62 233 LEU A C 1
ATOM 1828 O O . LEU A 1 233 ? 0.434 5.880 21.457 1.00 96.62 233 LEU A O 1
ATOM 1832 N N . ARG A 1 234 ? -0.983 4.980 22.958 1.00 92.88 234 ARG A N 1
ATOM 1833 C CA . ARG A 1 234 ? -0.146 5.143 24.161 1.00 92.88 234 ARG A CA 1
ATOM 1834 C C . ARG A 1 234 ? 0.650 3.873 24.454 1.00 92.88 234 ARG A C 1
ATOM 1836 O O . ARG A 1 234 ? 1.834 4.024 24.825 1.00 92.88 234 ARG A O 1
#

pLDDT: mean 92.31, std 8.07, range [58.88, 98.75]

Radius of gyration: 18.17 Å; chains: 1; bounding box: 44×40×56 Å